Protein AF-X1HI40-F1 (afdb_monomer_lite)

Secondary structure (DSSP, 8-state):
-HHHHHHHHHHHHHHHHTSS---PPPHHHHEE-S------HHHHHHHHHHHHHTPPP-S-HHHHHHHHHHHHHHHHHHHS---HHHHHHHHHHHHHHHHHHHHHHHHHHHHHHHHH-TTTHHHHHHHHHHHHHHHHHHHHHHHHHTGGG-HHHHHHHHHHHHHH-TTSHHHHHHHHHHHH--SPPHHHHHHHHHHHHHHHS-EE-THHHHHHHHHHHHHHHHHHHHHHHHHHHHHHHHTT-

Radius of gyration: 24.76 Å; chains: 1; bounding box: 59×63×63 Å

Foldseek 3Di:
DVVVVVVVVVLVVVLVVLQQDLDQDDPCQFFPADAQDDQDPVLVVVQVVCVVVVHDRPDDPSNVVVVVVVVVVVSNVVNQPQDPVNVVVVVVVVVLLLLLLVLLLVLLVVLVCCVVPVPCCVVCVVVNVVSVVVNLVSVVVVLVVCCVPDPVSVVVSVVVCVCCVCPDPNNVVVVVVVSPDNDDDPVSVQSNQCVCCVPVVGGGDCVSVVSSVSSVVSSVVVVVVVVVVVVVVVVVVVVVD

pLDDT: mean 78.16, std 9.51, range [57.59, 96.62]

Organism: NCBI:txid412755

Sequence (241 aa):
MGYVADQVLENLMEGQAYGDSINIPGFNDIIHLRPKAKITEEEMTEHRARRKRREPSNLSERQLEEIDRRRDRYKRMKQSHTPDLVRSISVVMTALDDVEDGLITVAVLGRLMVKLLPRLMGRFVPVLGWALLAADIINLFQILSWLPCSPTSAKRTKEDLTSRNPFGRVAKLKRLKKIKRVVPTFGESLEVAQTTDQLFGVGVCLGSIVGMFVDAAAGAVHGIGTFLTSTQRDLASDEML

Structure (mmCIF, N/CA/C/O backbone):
data_AF-X1HI40-F1
#
_entry.id   AF-X1HI40-F1
#
loop_
_atom_site.group_PDB
_atom_site.id
_atom_site.type_symbol
_atom_site.label_atom_id
_atom_site.label_alt_id
_atom_site.label_comp_id
_atom_site.label_asym_id
_atom_site.label_entity_id
_atom_site.label_seq_id
_atom_site.pdbx_PDB_ins_code
_atom_site.Cartn_x
_atom_site.Cartn_y
_atom_site.Cartn_z
_atom_site.occupancy
_atom_site.B_iso_or_equiv
_atom_site.auth_seq_id
_atom_site.auth_comp_id
_atom_site.auth_asym_id
_atom_site.auth_atom_id
_atom_site.pdbx_PDB_model_num
ATOM 1 N N . MET A 1 1 ? 27.038 -31.216 7.373 1.00 58.28 1 MET A N 1
ATOM 2 C CA . MET A 1 1 ? 27.316 -30.382 6.183 1.00 58.28 1 MET A CA 1
ATOM 3 C C . MET A 1 1 ? 26.396 -30.673 4.993 1.00 58.28 1 MET A C 1
ATOM 5 O O . MET A 1 1 ? 26.138 -29.728 4.269 1.00 58.28 1 MET A O 1
ATOM 9 N N . GLY A 1 2 ? 25.835 -31.883 4.817 1.00 73.12 2 GLY A N 1
ATOM 10 C CA . GLY A 1 2 ? 24.933 -32.186 3.682 1.00 73.12 2 GLY A CA 1
ATOM 11 C C . GLY A 1 2 ? 23.677 -31.302 3.572 1.00 73.12 2 GLY A C 1
ATOM 12 O O . GLY A 1 2 ? 23.396 -30.781 2.506 1.00 73.12 2 GLY A O 1
ATOM 13 N N . TYR A 1 3 ? 23.005 -30.998 4.690 1.00 74.00 3 TYR A N 1
ATOM 14 C CA . TYR A 1 3 ? 21.739 -30.241 4.678 1.00 74.00 3 TYR A CA 1
ATOM 15 C C . TYR A 1 3 ? 21.835 -28.823 4.086 1.00 74.00 3 TYR A C 1
ATOM 17 O O . TYR A 1 3 ? 20.891 -28.345 3.471 1.00 74.00 3 TYR A O 1
ATOM 25 N N . VAL A 1 4 ? 22.966 -28.132 4.269 1.00 75.75 4 VAL A N 1
ATOM 26 C CA . VAL A 1 4 ? 23.138 -26.778 3.714 1.00 75.75 4 VAL A CA 1
ATOM 27 C C . VAL A 1 4 ? 23.320 -26.848 2.201 1.00 75.75 4 VAL A C 1
ATOM 29 O O . VAL A 1 4 ? 22.778 -26.008 1.495 1.00 75.75 4 VAL A O 1
ATOM 32 N N . ALA A 1 5 ? 24.035 -27.861 1.704 1.00 77.81 5 ALA A N 1
ATOM 33 C CA . ALA A 1 5 ? 24.212 -28.069 0.273 1.00 77.81 5 ALA A CA 1
ATOM 34 C C . ALA A 1 5 ? 22.885 -28.444 -0.400 1.00 77.81 5 ALA A C 1
ATOM 36 O O . ALA A 1 5 ? 22.537 -27.823 -1.398 1.00 77.81 5 ALA A O 1
ATOM 37 N N . ASP A 1 6 ? 22.109 -29.355 0.197 1.00 79.69 6 ASP A N 1
ATOM 38 C CA . ASP A 1 6 ? 20.795 -29.756 -0.326 1.00 79.69 6 ASP A CA 1
ATOM 39 C C . ASP A 1 6 ? 19.818 -28.575 -0.348 1.00 79.69 6 ASP A C 1
ATOM 41 O O . ASP A 1 6 ? 19.163 -28.327 -1.354 1.00 79.69 6 ASP A O 1
ATOM 45 N N . GLN A 1 7 ? 19.785 -27.774 0.721 1.00 74.88 7 GLN A N 1
ATOM 46 C CA . GLN A 1 7 ? 18.913 -26.604 0.798 1.00 74.88 7 GLN A CA 1
ATOM 47 C C . GLN A 1 7 ? 19.344 -25.491 -0.171 1.00 74.88 7 GLN A C 1
ATOM 49 O O . GLN A 1 7 ? 18.506 -24.763 -0.697 1.00 74.88 7 GLN A O 1
ATOM 54 N N . VAL A 1 8 ? 20.645 -25.329 -0.425 1.00 76.06 8 VAL A N 1
ATOM 55 C CA . VAL A 1 8 ? 21.149 -24.391 -1.441 1.00 76.06 8 VAL A CA 1
ATOM 56 C C . VAL A 1 8 ? 20.804 -24.884 -2.843 1.00 76.06 8 VAL A C 1
ATOM 58 O O . VAL A 1 8 ? 20.361 -24.077 -3.655 1.00 76.06 8 VAL A O 1
ATOM 61 N N . LEU A 1 9 ? 20.944 -26.183 -3.118 1.00 77.12 9 LEU A N 1
ATOM 62 C CA . LEU A 1 9 ? 20.591 -26.768 -4.410 1.00 77.12 9 LEU A CA 1
ATOM 63 C C . LEU A 1 9 ? 19.085 -26.650 -4.680 1.00 77.12 9 LEU A C 1
ATOM 65 O O . LEU A 1 9 ? 18.693 -26.227 -5.762 1.00 77.12 9 LEU A O 1
ATOM 69 N N . GLU A 1 10 ? 18.250 -26.933 -3.679 1.00 79.25 10 GLU A N 1
ATOM 70 C CA . GLU A 1 10 ? 16.795 -26.769 -3.746 1.00 79.25 10 GLU A CA 1
ATOM 71 C C . GLU A 1 10 ? 16.416 -25.302 -3.997 1.00 79.25 10 GLU A C 1
ATOM 73 O O . GLU A 1 10 ? 15.647 -25.018 -4.909 1.00 79.25 10 GLU A O 1
ATOM 78 N N . ASN A 1 11 ? 17.034 -24.348 -3.289 1.00 74.94 11 ASN A N 1
ATOM 79 C CA . ASN A 1 11 ? 16.814 -22.918 -3.533 1.00 74.94 11 ASN A CA 1
ATOM 80 C C . ASN A 1 11 ? 17.287 -22.468 -4.931 1.00 74.94 11 ASN A C 1
ATOM 82 O O . ASN A 1 11 ? 16.672 -21.581 -5.524 1.00 74.94 11 ASN A O 1
ATOM 86 N N . LEU A 1 12 ? 18.375 -23.044 -5.457 1.00 72.69 12 LEU A N 1
ATOM 87 C CA . LEU A 1 12 ? 18.894 -22.735 -6.795 1.00 72.69 12 LEU A CA 1
ATOM 88 C C . LEU A 1 12 ? 17.984 -23.291 -7.896 1.00 72.69 12 LEU A C 1
ATOM 90 O O . LEU A 1 12 ? 17.690 -22.578 -8.854 1.00 72.69 12 LEU A O 1
ATOM 94 N N . MET A 1 13 ? 17.503 -24.528 -7.745 1.00 74.06 13 MET A N 1
ATOM 95 C CA . MET A 1 13 ? 16.570 -25.141 -8.694 1.00 74.06 13 MET A CA 1
ATOM 96 C C . MET A 1 13 ? 15.182 -24.491 -8.630 1.00 74.06 13 MET A C 1
ATOM 98 O O . MET A 1 13 ? 14.592 -24.221 -9.674 1.00 74.06 13 MET A O 1
ATOM 102 N N . GLU A 1 14 ? 14.687 -24.149 -7.434 1.00 68.81 14 GLU A N 1
ATOM 103 C CA . GLU A 1 14 ? 13.466 -23.347 -7.281 1.00 68.81 14 GLU A CA 1
ATOM 104 C C . GLU A 1 14 ? 13.625 -21.961 -7.921 1.00 68.81 14 GLU A C 1
ATOM 106 O O . GLU A 1 14 ? 12.682 -21.457 -8.518 1.00 68.81 14 GLU A O 1
ATOM 111 N N . GLY A 1 15 ? 14.808 -21.343 -7.842 1.00 61.56 15 GLY A N 1
ATOM 112 C CA . GLY A 1 15 ? 15.076 -20.021 -8.414 1.00 61.56 15 GLY A CA 1
ATOM 113 C C . GLY A 1 15 ? 14.829 -19.926 -9.923 1.00 61.56 15 GLY A C 1
ATOM 114 O O . GLY A 1 15 ? 14.329 -18.904 -10.387 1.00 61.56 15 GLY A O 1
ATOM 115 N N . GLN A 1 16 ? 15.116 -20.991 -10.679 1.00 63.41 16 GLN A N 1
ATOM 116 C CA . GLN A 1 16 ? 14.929 -21.006 -12.134 1.00 63.41 16 GLN A CA 1
ATOM 117 C C . GLN A 1 16 ? 13.469 -21.190 -12.568 1.00 63.41 16 GLN A C 1
ATOM 119 O O . GLN A 1 16 ? 13.089 -20.701 -13.628 1.00 63.41 16 GLN A O 1
ATOM 124 N N . ALA A 1 17 ? 12.628 -21.838 -11.756 1.00 61.94 17 ALA A N 1
ATOM 125 C CA . ALA A 1 17 ? 11.227 -22.092 -12.110 1.00 61.94 17 ALA A CA 1
ATOM 126 C C . ALA A 1 17 ? 10.359 -20.817 -12.157 1.00 61.94 17 ALA A C 1
ATOM 128 O O . ALA A 1 17 ? 9.300 -20.816 -12.778 1.00 61.94 17 ALA A O 1
ATOM 129 N N . TYR A 1 18 ? 10.807 -19.734 -11.518 1.00 63.12 18 TYR A N 1
ATOM 130 C CA . TYR A 1 18 ? 10.053 -18.482 -11.387 1.00 63.12 18 TYR A CA 1
ATOM 131 C C . TYR A 1 18 ? 10.645 -17.316 -12.199 1.00 63.12 18 TYR A C 1
ATOM 133 O O . TYR A 1 18 ? 10.177 -16.189 -12.061 1.00 63.12 18 TYR A O 1
ATOM 141 N N . GLY A 1 19 ? 11.669 -17.573 -13.024 1.00 59.09 19 GLY A N 1
ATOM 142 C CA . GLY A 1 19 ? 12.555 -16.545 -13.583 1.00 59.09 19 GLY A CA 1
ATOM 143 C C . GLY A 1 19 ? 11.914 -15.490 -14.491 1.00 59.09 19 GLY A C 1
ATOM 144 O O . GLY A 1 19 ? 12.398 -14.372 -14.499 1.00 59.09 19 GLY A O 1
ATOM 145 N N . ASP A 1 20 ? 10.816 -15.775 -15.196 1.00 67.56 20 ASP A N 1
ATOM 146 C CA . ASP A 1 20 ? 10.261 -14.831 -16.193 1.00 67.56 20 ASP A CA 1
ATOM 147 C C . ASP A 1 20 ? 8.731 -14.710 -16.182 1.00 67.56 20 ASP A C 1
ATOM 149 O O . ASP A 1 20 ? 8.131 -14.019 -17.009 1.00 67.56 20 ASP A O 1
ATOM 153 N N . SER A 1 21 ? 8.050 -15.386 -15.257 1.00 73.19 21 SER A N 1
ATOM 154 C CA . SER A 1 21 ? 6.589 -15.354 -15.233 1.00 73.19 21 SER A CA 1
ATOM 155 C C . SER A 1 21 ? 6.083 -14.064 -14.587 1.00 73.19 21 SER A C 1
ATOM 157 O O . SER A 1 21 ? 6.341 -13.816 -13.408 1.00 73.19 21 SER A O 1
ATOM 159 N N . ILE A 1 22 ? 5.293 -13.281 -15.327 1.00 75.75 22 ILE A N 1
ATOM 160 C CA . ILE A 1 22 ? 4.519 -12.170 -14.759 1.00 75.75 22 ILE A CA 1
ATOM 161 C C . ILE A 1 22 ? 3.534 -12.754 -13.740 1.00 75.75 22 ILE A C 1
ATOM 163 O O . ILE A 1 22 ? 2.693 -13.590 -14.078 1.00 75.75 22 ILE A O 1
ATOM 167 N N . ASN A 1 23 ? 3.634 -12.320 -12.485 1.00 79.25 23 ASN A N 1
ATOM 168 C CA . ASN A 1 23 ? 2.761 -12.803 -11.425 1.00 79.25 23 ASN A CA 1
ATOM 169 C C . ASN A 1 23 ? 1.377 -12.150 -11.542 1.00 79.25 23 ASN A C 1
ATOM 171 O O . ASN A 1 23 ? 1.184 -10.996 -11.161 1.00 79.25 23 ASN A O 1
ATOM 175 N N . ILE A 1 24 ? 0.404 -12.902 -12.054 1.00 81.81 24 ILE A N 1
ATOM 176 C CA . ILE A 1 24 ? -0.992 -12.464 -12.105 1.00 81.81 24 ILE A CA 1
ATOM 177 C C . ILE A 1 24 ? -1.651 -12.824 -10.765 1.00 81.81 24 ILE A C 1
ATOM 179 O O . ILE A 1 24 ? -1.723 -14.009 -10.424 1.00 81.81 24 ILE A O 1
ATOM 183 N N . PRO A 1 25 ? -2.124 -11.843 -9.978 1.00 82.00 25 PRO A N 1
ATOM 184 C CA . PRO A 1 25 ? -2.787 -12.123 -8.713 1.00 82.00 25 PRO A CA 1
ATOM 185 C C . PRO A 1 25 ? -4.102 -12.872 -8.944 1.00 82.00 25 PRO A C 1
ATOM 187 O O . PRO A 1 25 ? -4.864 -12.559 -9.860 1.00 82.00 25 PRO A O 1
ATOM 190 N N . GLY A 1 26 ? -4.395 -13.849 -8.086 1.00 85.06 26 GLY A N 1
ATOM 191 C CA . GLY A 1 26 ? -5.678 -14.540 -8.125 1.00 85.06 26 GLY A CA 1
ATOM 192 C C . GLY A 1 26 ? -6.810 -13.649 -7.611 1.00 85.06 26 GLY A C 1
ATOM 193 O O . GLY A 1 26 ? -6.590 -12.704 -6.856 1.00 85.06 26 GLY A O 1
ATOM 194 N N . PHE A 1 27 ? -8.060 -13.991 -7.932 1.00 83.69 27 PHE A N 1
ATOM 195 C CA . PHE A 1 27 ? -9.234 -13.265 -7.422 1.00 83.69 27 PHE A CA 1
ATOM 196 C C . PHE A 1 27 ? -9.234 -13.152 -5.886 1.00 83.69 27 PHE A C 1
ATOM 198 O O . PHE A 1 27 ? -9.514 -12.092 -5.333 1.00 83.69 27 PHE A O 1
ATOM 205 N N . ASN A 1 28 ? -8.817 -14.219 -5.198 1.00 83.50 28 ASN A N 1
ATOM 206 C CA . ASN A 1 28 ? -8.710 -14.262 -3.736 1.00 83.50 28 ASN A CA 1
ATOM 207 C C . ASN A 1 28 ? -7.558 -13.410 -3.167 1.00 83.50 28 ASN A C 1
ATOM 209 O O . ASN A 1 28 ? -7.484 -13.239 -1.949 1.00 83.50 28 ASN A O 1
ATOM 213 N N . ASP A 1 29 ? -6.616 -12.947 -3.998 1.00 78.25 29 ASP A N 1
ATOM 214 C CA . ASP A 1 29 ? -5.576 -11.972 -3.626 1.00 78.25 29 ASP A CA 1
ATOM 215 C C . ASP A 1 29 ? -6.065 -10.524 -3.753 1.00 78.25 29 ASP A C 1
ATOM 217 O O . ASP A 1 29 ? -5.452 -9.628 -3.175 1.00 78.25 29 ASP A O 1
ATOM 221 N N . ILE A 1 30 ? -7.138 -10.300 -4.519 1.00 78.38 30 ILE A N 1
ATOM 222 C CA . ILE A 1 30 ? -7.732 -8.982 -4.756 1.00 78.38 30 ILE A CA 1
ATOM 223 C C . ILE A 1 30 ? -8.919 -8.767 -3.822 1.00 78.38 30 ILE A C 1
ATOM 225 O O . ILE A 1 30 ? -9.041 -7.696 -3.243 1.00 78.38 30 ILE A O 1
ATOM 229 N N . ILE A 1 31 ? -9.790 -9.765 -3.659 1.00 78.25 31 ILE A N 1
ATOM 230 C CA . ILE A 1 31 ? -11.011 -9.665 -2.857 1.00 78.25 31 ILE A CA 1
ATOM 231 C C . ILE A 1 31 ? -10.947 -10.683 -1.720 1.00 78.25 31 ILE A C 1
ATOM 233 O O . ILE A 1 31 ? -10.985 -11.896 -1.934 1.00 78.25 31 ILE A O 1
ATOM 237 N N . HIS A 1 32 ? -10.895 -10.185 -0.488 1.00 82.19 32 HIS A N 1
ATOM 238 C CA . HIS A 1 32 ? -10.964 -10.997 0.717 1.00 82.19 32 HIS A CA 1
ATOM 239 C C . HIS A 1 32 ? -12.411 -11.065 1.199 1.00 82.19 32 HIS A C 1
ATOM 241 O O . HIS A 1 32 ? -12.937 -10.127 1.789 1.00 82.19 32 HIS A O 1
ATOM 247 N N . LEU A 1 33 ? -13.068 -12.198 0.949 1.00 85.50 33 LEU A N 1
ATOM 248 C CA . LEU A 1 33 ? -14.439 -12.450 1.414 1.00 85.50 33 LEU A CA 1
ATOM 249 C C . LEU A 1 33 ? -14.498 -12.973 2.855 1.00 85.50 33 LEU A C 1
ATOM 251 O O . LEU A 1 33 ? -15.570 -13.025 3.454 1.00 85.50 33 LEU A O 1
ATOM 255 N N . ARG A 1 34 ? -13.363 -13.426 3.397 1.00 86.56 34 ARG A N 1
ATOM 256 C CA . ARG A 1 34 ? -13.263 -14.019 4.732 1.00 86.56 34 ARG A CA 1
ATOM 257 C C . ARG A 1 34 ? -12.128 -13.360 5.510 1.00 86.56 34 ARG A C 1
ATOM 259 O O . ARG A 1 34 ? -11.063 -13.169 4.922 1.00 86.56 34 ARG A O 1
ATOM 266 N N . PRO A 1 35 ? -12.319 -13.103 6.817 1.00 85.38 35 PRO A N 1
ATOM 267 C CA . PRO A 1 35 ? -11.262 -12.588 7.670 1.00 85.38 35 PRO A CA 1
ATOM 268 C C . PRO A 1 35 ? -10.058 -13.530 7.644 1.00 85.38 35 PRO A C 1
ATOM 270 O O . PRO A 1 35 ? -10.193 -14.743 7.834 1.00 85.38 35 PRO A O 1
ATOM 273 N N . LYS A 1 36 ? -8.874 -12.963 7.404 1.00 86.19 36 LYS A N 1
ATOM 274 C CA . LYS A 1 36 ? -7.607 -13.700 7.456 1.00 86.19 36 LYS A CA 1
ATOM 275 C C . LYS A 1 36 ? -7.386 -14.244 8.864 1.00 86.19 36 LYS A C 1
ATOM 277 O O . LYS A 1 36 ? -7.660 -13.558 9.852 1.00 86.19 36 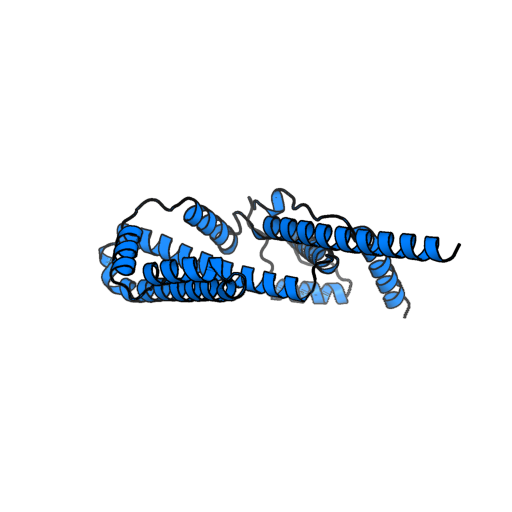LYS A O 1
ATOM 282 N N . ALA A 1 37 ? -6.855 -15.460 8.957 1.00 90.94 37 ALA A N 1
ATOM 283 C CA . ALA A 1 37 ? -6.460 -16.023 10.239 1.00 90.94 37 ALA A CA 1
ATOM 284 C C . ALA A 1 37 ? -5.371 -15.131 10.855 1.00 90.94 37 ALA A C 1
ATOM 286 O O . ALA A 1 37 ? -4.288 -14.970 10.287 1.00 90.94 37 ALA A O 1
ATOM 287 N N . LYS A 1 38 ? -5.676 -14.503 11.994 1.00 90.81 38 LYS A N 1
ATOM 288 C CA . LYS A 1 38 ? -4.677 -13.759 12.760 1.00 90.81 38 LYS A CA 1
ATOM 289 C C . LYS A 1 38 ? -3.764 -14.782 13.428 1.00 90.81 38 LYS A C 1
ATOM 291 O O . LYS A 1 38 ? -4.242 -15.763 13.991 1.00 90.81 38 LYS A O 1
ATOM 296 N N . ILE A 1 39 ? -2.463 -14.569 13.300 1.00 93.56 39 ILE A N 1
ATOM 297 C CA . ILE A 1 39 ? -1.450 -15.381 13.967 1.00 93.56 39 ILE A CA 1
ATOM 298 C C . ILE A 1 39 ? -0.759 -14.449 14.941 1.00 93.56 39 ILE A C 1
ATOM 300 O O . ILE A 1 39 ? -0.263 -13.397 14.525 1.00 93.56 39 ILE A O 1
ATOM 304 N N . THR A 1 40 ? -0.794 -14.785 16.222 1.00 95.19 40 THR A N 1
ATOM 305 C CA . THR A 1 40 ? -0.156 -13.954 17.243 1.00 95.19 40 THR A CA 1
ATOM 306 C C . THR A 1 40 ? 1.366 -14.064 17.139 1.00 95.19 40 THR A C 1
ATOM 308 O O . THR A 1 40 ? 1.911 -15.003 16.551 1.00 95.19 40 THR A O 1
ATOM 311 N N . GLU A 1 41 ? 2.092 -13.093 17.695 1.00 94.50 41 GLU A N 1
ATOM 312 C CA . GLU A 1 41 ? 3.558 -13.164 17.730 1.00 94.50 41 GLU A CA 1
ATOM 313 C C . GLU A 1 41 ? 4.049 -14.360 18.561 1.00 94.50 41 GLU A C 1
ATOM 315 O O . GLU A 1 41 ? 5.031 -15.007 18.196 1.00 94.50 41 GLU A O 1
ATOM 320 N N . GLU A 1 42 ? 3.328 -14.709 19.627 1.00 96.19 42 GLU A N 1
ATOM 321 C CA . GLU A 1 42 ? 3.594 -15.887 20.460 1.00 96.19 42 GLU A CA 1
ATOM 322 C C . GLU A 1 42 ? 3.433 -17.185 19.657 1.00 96.19 42 GLU A C 1
ATOM 324 O O . GLU A 1 42 ? 4.358 -17.991 19.582 1.00 96.19 42 GLU A O 1
ATOM 329 N N . GLU A 1 43 ? 2.318 -17.346 18.942 1.00 96.19 43 GLU A N 1
ATOM 330 C CA . GLU A 1 43 ? 2.091 -18.494 18.057 1.00 96.19 43 GLU A CA 1
ATOM 331 C C . GLU A 1 43 ? 3.157 -18.580 16.951 1.00 96.19 43 GLU A C 1
ATOM 333 O O . GLU A 1 43 ? 3.631 -19.660 16.591 1.00 96.19 43 GLU A O 1
ATOM 338 N N . MET A 1 44 ? 3.581 -17.432 16.415 1.00 95.75 44 MET A N 1
ATOM 339 C CA . MET A 1 44 ? 4.598 -17.362 15.368 1.00 95.75 44 MET A CA 1
ATOM 340 C C . MET A 1 44 ? 6.000 -17.699 15.871 1.00 95.75 44 MET A C 1
ATOM 342 O O . MET A 1 44 ? 6.776 -18.360 15.173 1.00 95.75 44 MET A O 1
ATOM 346 N N . THR A 1 45 ? 6.345 -17.257 17.077 1.00 95.69 45 THR A N 1
ATOM 347 C CA . THR A 1 45 ? 7.617 -17.599 17.721 1.00 95.69 45 THR A CA 1
ATOM 348 C C . THR A 1 45 ? 7.656 -19.076 18.102 1.00 95.69 45 THR A C 1
ATOM 350 O O . THR A 1 45 ? 8.660 -19.735 17.814 1.00 95.69 45 THR A O 1
ATOM 353 N N . GLU A 1 46 ? 6.556 -19.632 18.619 1.00 96.56 46 GLU A N 1
ATOM 354 C CA . GLU A 1 46 ? 6.433 -21.064 18.897 1.00 96.56 46 GLU A CA 1
ATOM 355 C C . GLU A 1 46 ? 6.541 -21.893 17.609 1.00 96.56 46 GLU A C 1
ATOM 357 O O . GLU A 1 46 ? 7.338 -22.832 17.543 1.00 96.56 46 GLU A O 1
ATOM 362 N N . HIS A 1 47 ? 5.827 -21.510 16.545 1.00 96.00 47 HIS A N 1
ATOM 363 C CA . HIS A 1 47 ? 5.911 -22.171 15.241 1.00 96.00 47 HIS A CA 1
ATOM 364 C C . HIS A 1 47 ? 7.352 -22.194 14.703 1.00 96.00 47 HIS A C 1
ATOM 366 O O . HIS A 1 47 ? 7.847 -23.231 14.252 1.00 96.00 47 HIS A O 1
ATOM 372 N N . ARG A 1 48 ? 8.077 -21.071 14.803 1.00 95.19 48 ARG A N 1
ATOM 373 C CA . ARG A 1 48 ? 9.496 -20.992 14.411 1.00 95.19 48 ARG A CA 1
ATOM 374 C C . ARG A 1 48 ? 10.386 -21.882 15.281 1.00 95.19 48 ARG A C 1
ATOM 376 O O . ARG A 1 48 ? 11.312 -22.497 14.750 1.00 95.19 48 ARG A O 1
ATOM 383 N N . ALA A 1 49 ? 10.132 -21.957 16.587 1.00 96.56 49 ALA A N 1
ATOM 384 C CA . ALA A 1 49 ? 10.883 -22.812 17.504 1.00 96.56 49 ALA A CA 1
ATOM 385 C C . ALA A 1 49 ? 10.655 -24.305 17.208 1.00 96.56 49 ALA A C 1
ATOM 387 O O . ALA A 1 49 ? 11.624 -25.054 17.080 1.00 96.56 49 ALA A O 1
ATOM 388 N N . ARG A 1 50 ? 9.401 -24.721 17.002 1.00 96.31 50 ARG A N 1
ATOM 389 C CA . ARG A 1 50 ? 9.026 -26.097 16.632 1.00 96.31 50 ARG A CA 1
ATOM 390 C C . ARG A 1 50 ? 9.604 -26.515 15.289 1.00 96.31 50 ARG A C 1
ATOM 392 O O . ARG A 1 50 ? 10.183 -27.592 15.182 1.00 96.31 50 ARG A O 1
ATOM 399 N N . ARG A 1 51 ? 9.575 -25.624 14.290 1.00 94.31 51 ARG A N 1
ATOM 400 C CA . ARG A 1 51 ? 10.198 -25.876 12.981 1.00 94.31 51 ARG A CA 1
ATOM 401 C C . ARG A 1 51 ? 11.702 -26.145 13.100 1.00 94.31 51 ARG A C 1
ATOM 403 O O . ARG A 1 51 ? 12.213 -27.014 12.401 1.00 94.31 51 ARG A O 1
ATOM 410 N N . LYS A 1 52 ? 12.410 -25.458 14.009 1.00 94.38 52 LYS A N 1
ATOM 411 C CA . LYS A 1 52 ? 13.829 -25.749 14.303 1.00 94.38 52 LYS A CA 1
ATOM 412 C C . LYS A 1 52 ? 14.021 -27.121 14.958 1.00 94.38 52 LYS A C 1
ATOM 414 O O . LYS A 1 52 ? 15.015 -27.781 14.676 1.00 94.38 52 LYS A O 1
ATOM 419 N N . ARG A 1 53 ? 13.077 -27.548 15.803 1.00 95.94 53 ARG A N 1
ATOM 420 C CA . ARG A 1 53 ? 13.074 -28.861 16.478 1.00 95.94 53 ARG A CA 1
ATOM 421 C C . ARG A 1 53 ? 12.534 -30.007 15.616 1.00 95.94 53 ARG A C 1
ATOM 423 O O . ARG A 1 53 ? 12.656 -31.154 16.022 1.00 95.94 53 ARG A O 1
ATOM 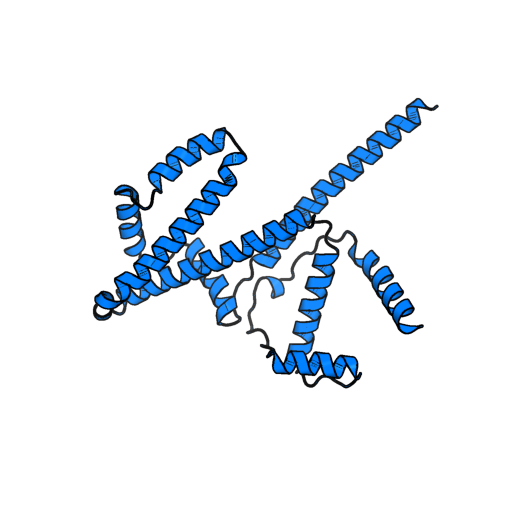430 N N . ARG A 1 54 ? 11.992 -29.711 14.427 1.00 93.31 54 ARG A N 1
ATOM 431 C CA . ARG A 1 54 ? 11.292 -30.664 13.539 1.00 93.31 54 ARG A CA 1
ATOM 432 C C . ARG A 1 54 ? 10.029 -31.266 14.166 1.00 93.31 54 ARG A C 1
ATOM 434 O O . ARG A 1 54 ? 9.647 -32.386 13.851 1.00 93.31 54 ARG A O 1
ATOM 441 N N . GLU A 1 55 ? 9.379 -30.510 15.041 1.00 96.62 55 GLU A N 1
ATOM 442 C CA . GLU A 1 55 ? 8.103 -30.884 15.651 1.00 96.62 55 GLU A CA 1
ATOM 443 C C . GLU A 1 55 ? 6.925 -30.368 14.806 1.00 96.62 55 GLU A C 1
ATOM 445 O O . GLU A 1 55 ? 7.060 -29.330 14.142 1.00 96.62 55 GLU A O 1
ATOM 450 N N . PRO A 1 56 ? 5.760 -31.045 14.833 1.00 95.50 56 PRO A N 1
ATOM 451 C CA . PRO A 1 56 ? 4.562 -30.555 14.164 1.00 95.50 56 PRO A CA 1
ATOM 452 C C . PRO A 1 56 ? 4.119 -29.207 14.747 1.00 95.50 56 PRO A C 1
ATOM 454 O O . PRO A 1 56 ? 4.224 -28.943 15.951 1.00 95.50 56 PRO A O 1
ATOM 457 N N . SER A 1 57 ? 3.635 -28.338 13.860 1.00 95.31 57 SER A N 1
ATOM 458 C CA . SER A 1 57 ? 3.130 -27.013 14.212 1.00 95.31 57 SER A CA 1
ATOM 459 C C . SER A 1 57 ? 1.798 -27.114 14.955 1.00 95.31 57 SER A C 1
ATOM 461 O O . SER A 1 57 ? 0.916 -27.844 14.520 1.00 95.31 57 SER A O 1
ATOM 463 N N . ASN A 1 58 ? 1.631 -26.323 16.017 1.00 95.31 58 ASN A N 1
ATOM 464 C CA . ASN A 1 58 ? 0.355 -26.181 16.734 1.00 95.31 58 ASN A CA 1
ATOM 465 C C . ASN A 1 58 ? -0.646 -25.250 16.034 1.00 95.31 58 ASN A C 1
ATOM 467 O O . ASN A 1 58 ? -1.785 -25.123 16.473 1.00 95.31 58 ASN A O 1
ATOM 471 N N . LEU A 1 59 ? -0.212 -24.559 14.980 1.00 96.12 59 LEU A N 1
ATOM 472 C CA . LEU A 1 59 ? -1.078 -23.681 14.204 1.00 96.12 59 LEU A CA 1
ATOM 473 C C . LEU A 1 59 ? -2.183 -24.476 13.511 1.00 96.12 59 LEU A C 1
ATOM 475 O O . LEU A 1 59 ? -1.943 -25.568 12.997 1.00 96.12 59 LEU A O 1
ATOM 479 N N . SER A 1 60 ? -3.367 -23.878 13.430 1.00 96.44 60 SER A N 1
ATOM 480 C CA . SER A 1 60 ? -4.453 -24.421 12.614 1.00 96.44 60 SER A CA 1
ATOM 481 C C . SER A 1 60 ? -4.046 -24.520 11.139 1.00 96.44 60 SER A C 1
ATOM 483 O O . SER A 1 60 ? -3.228 -23.734 10.654 1.00 96.44 60 SER A O 1
ATOM 485 N N . GLU A 1 61 ? -4.668 -25.437 10.396 1.00 95.25 61 GLU A N 1
ATOM 486 C CA . GLU A 1 61 ? -4.416 -25.612 8.956 1.00 95.25 61 GLU A CA 1
ATOM 487 C C . GLU A 1 61 ? -4.552 -24.292 8.183 1.00 95.25 61 GLU A C 1
ATOM 489 O O . GLU A 1 61 ? -3.685 -23.944 7.391 1.00 95.25 61 GLU A O 1
ATOM 494 N N . ARG A 1 62 ? -5.559 -23.471 8.506 1.0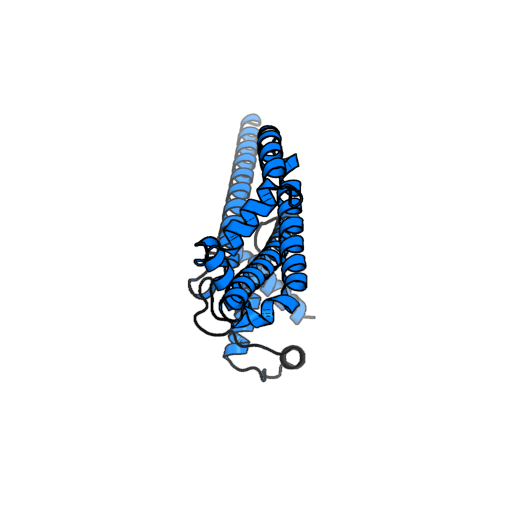0 92.56 62 ARG A N 1
ATOM 495 C CA . ARG A 1 62 ? -5.754 -22.151 7.878 1.00 92.56 62 ARG A CA 1
ATOM 496 C C . ARG A 1 62 ? -4.622 -21.163 8.155 1.00 92.56 62 ARG A C 1
ATOM 498 O O . ARG A 1 62 ? -4.308 -20.330 7.309 1.00 92.56 62 ARG A O 1
ATOM 505 N N . GLN A 1 63 ? -4.039 -21.202 9.353 1.00 94.62 63 GLN A N 1
ATOM 506 C CA . GLN A 1 63 ? -2.888 -20.360 9.683 1.00 94.62 63 GLN A CA 1
ATOM 507 C C . GLN A 1 63 ? -1.642 -20.836 8.930 1.00 94.62 63 GLN A C 1
ATOM 509 O O . GLN A 1 63 ? -0.868 -20.003 8.463 1.00 94.62 63 GLN A O 1
ATOM 514 N N . LEU A 1 64 ? -1.467 -22.153 8.775 1.00 95.12 64 LEU A N 1
ATOM 515 C CA . LEU A 1 64 ? -0.387 -22.734 7.975 1.00 95.12 64 LEU A CA 1
ATOM 516 C C . LEU A 1 64 ? -0.517 -22.359 6.495 1.00 95.12 64 LEU A C 1
ATOM 518 O O . LEU A 1 64 ? 0.439 -21.833 5.930 1.00 95.12 64 LEU A O 1
ATOM 522 N N . GLU A 1 65 ? -1.707 -22.506 5.911 1.00 92.62 65 GLU A N 1
ATOM 523 C CA . GLU A 1 65 ? -1.998 -22.077 4.536 1.00 92.62 65 GLU A CA 1
ATOM 524 C C . GLU A 1 65 ? -1.680 -20.590 4.321 1.00 92.62 65 GLU A C 1
ATOM 526 O O . GLU A 1 65 ? -1.075 -20.214 3.319 1.00 92.62 65 GLU A O 1
ATOM 531 N N . GLU A 1 66 ? -2.039 -19.720 5.271 1.00 90.31 66 GLU A N 1
ATOM 532 C CA . GLU A 1 66 ? -1.742 -18.287 5.174 1.00 90.31 66 GLU A CA 1
ATOM 533 C C . GLU A 1 66 ? -0.234 -17.995 5.300 1.00 90.31 66 GLU A C 1
ATOM 535 O O . GLU A 1 66 ? 0.277 -17.098 4.622 1.00 90.31 66 GLU A O 1
ATOM 540 N N . ILE A 1 67 ? 0.505 -18.749 6.123 1.00 92.81 67 ILE A N 1
ATOM 541 C CA . ILE A 1 67 ? 1.971 -18.644 6.210 1.00 92.81 67 ILE A CA 1
ATOM 542 C C . ILE A 1 67 ? 2.616 -19.054 4.896 1.00 92.81 67 ILE A C 1
ATOM 544 O O . ILE A 1 67 ? 3.495 -18.336 4.412 1.00 92.81 67 ILE A O 1
ATOM 548 N N . ASP A 1 68 ? 2.199 -20.180 4.328 1.00 92.75 68 ASP A N 1
ATOM 549 C CA . ASP A 1 68 ? 2.759 -20.676 3.077 1.00 92.75 68 ASP A CA 1
ATOM 550 C C . ASP A 1 68 ? 2.403 -19.725 1.928 1.00 92.75 68 ASP A C 1
ATOM 552 O O . ASP A 1 68 ? 3.299 -19.266 1.224 1.00 92.75 68 ASP A O 1
ATOM 556 N N . ARG A 1 69 ? 1.167 -19.215 1.868 1.00 88.38 69 ARG A N 1
ATOM 557 C CA . ARG A 1 69 ? 0.772 -18.163 0.916 1.00 88.38 69 ARG A CA 1
ATOM 558 C C . ARG A 1 69 ? 1.618 -16.890 1.045 1.00 88.38 69 ARG A C 1
ATOM 560 O O . ARG A 1 69 ? 1.983 -16.273 0.039 1.00 88.38 69 ARG A O 1
ATOM 567 N N . ARG A 1 70 ? 1.932 -16.445 2.269 1.00 86.88 70 ARG A N 1
ATOM 568 C CA . ARG A 1 70 ? 2.831 -15.295 2.506 1.00 86.88 70 ARG A CA 1
ATOM 569 C C . ARG A 1 70 ? 4.263 -15.602 2.085 1.00 86.88 70 ARG A C 1
ATOM 571 O O . ARG A 1 70 ? 4.908 -14.737 1.496 1.00 86.88 70 ARG A O 1
ATOM 578 N N . ARG A 1 71 ? 4.747 -16.814 2.358 1.00 88.75 71 ARG A N 1
ATOM 579 C CA . ARG A 1 71 ? 6.076 -17.272 1.944 1.00 88.75 71 ARG A CA 1
ATOM 580 C C . ARG A 1 71 ? 6.185 -17.302 0.422 1.00 88.75 71 ARG A C 1
ATOM 582 O O . ARG A 1 71 ? 7.161 -16.774 -0.098 1.00 88.75 71 ARG A O 1
ATOM 589 N N . ASP A 1 72 ? 5.180 -17.811 -0.276 1.00 86.19 72 ASP A N 1
ATOM 590 C CA . ASP A 1 72 ? 5.166 -17.898 -1.738 1.00 86.19 72 ASP A CA 1
ATOM 591 C C . ASP A 1 72 ? 5.081 -16.522 -2.392 1.00 86.19 72 ASP A C 1
ATOM 593 O O . ASP A 1 72 ? 5.750 -16.254 -3.387 1.00 86.19 72 ASP A O 1
ATOM 597 N N . ARG A 1 73 ? 4.298 -15.596 -1.821 1.00 81.88 73 ARG A N 1
ATOM 598 C CA . ARG A 1 73 ? 4.319 -14.189 -2.256 1.00 81.88 73 ARG A CA 1
ATOM 599 C C . ARG A 1 73 ? 5.698 -13.566 -2.066 1.00 81.88 73 ARG A C 1
ATOM 601 O O . ARG A 1 73 ? 6.206 -12.932 -2.981 1.00 81.88 73 ARG A O 1
ATOM 608 N N . TYR A 1 74 ? 6.324 -13.786 -0.915 1.00 83.44 74 TYR A N 1
ATOM 609 C CA . TYR A 1 74 ? 7.655 -13.257 -0.639 1.00 83.44 74 TYR A CA 1
ATOM 610 C C . TYR A 1 74 ? 8.737 -13.850 -1.556 1.00 83.44 74 TYR A C 1
ATOM 612 O O . TYR A 1 74 ? 9.592 -13.110 -2.040 1.00 83.44 74 TYR A O 1
ATOM 620 N N . LYS A 1 75 ? 8.692 -15.162 -1.825 1.00 83.50 75 LYS A N 1
ATOM 621 C CA . LYS A 1 75 ? 9.590 -15.832 -2.778 1.00 83.50 75 LYS A CA 1
ATOM 622 C C . LYS A 1 75 ? 9.449 -15.223 -4.177 1.00 83.50 75 LYS A C 1
ATOM 624 O O . LYS A 1 75 ? 10.448 -14.772 -4.728 1.00 83.50 75 LYS A O 1
ATOM 629 N N . ARG A 1 76 ? 8.213 -15.083 -4.673 1.00 79.88 76 ARG A N 1
ATOM 630 C CA . ARG A 1 76 ? 7.923 -14.436 -5.965 1.00 79.88 76 ARG A CA 1
ATOM 631 C C . ARG A 1 76 ? 8.423 -12.995 -6.020 1.00 79.88 76 ARG A C 1
ATOM 633 O O . ARG A 1 76 ? 9.095 -12.609 -6.967 1.00 79.88 76 ARG A O 1
ATOM 640 N N . MET A 1 77 ? 8.174 -12.210 -4.971 1.00 75.38 77 MET A N 1
ATOM 641 C CA . MET A 1 77 ? 8.670 -10.834 -4.895 1.00 75.38 77 MET A CA 1
ATOM 642 C C . MET A 1 77 ? 10.193 -10.764 -4.950 1.00 75.38 77 MET A C 1
ATOM 644 O O . MET A 1 77 ? 10.715 -9.855 -5.579 1.00 75.38 77 MET A O 1
ATOM 648 N N . LYS A 1 78 ? 10.909 -11.695 -4.306 1.00 80.81 78 LYS A N 1
ATOM 649 C CA . LYS A 1 78 ? 12.377 -11.754 -4.356 1.00 80.81 78 LYS A CA 1
ATOM 650 C C . LYS A 1 78 ? 12.919 -12.088 -5.738 1.00 80.81 78 LYS A C 1
ATOM 652 O O . LYS A 1 78 ? 14.002 -11.624 -6.070 1.00 80.81 78 LYS A O 1
ATOM 657 N N . GLN A 1 79 ? 12.185 -12.896 -6.492 1.00 80.12 79 GLN A N 1
ATOM 658 C CA . GLN A 1 79 ? 12.560 -13.329 -7.835 1.00 80.12 79 GLN A CA 1
ATOM 659 C C . GLN A 1 79 ? 12.211 -12.288 -8.907 1.00 80.12 79 GLN A C 1
ATOM 661 O O . GLN A 1 79 ? 12.790 -12.326 -9.983 1.00 80.12 79 GLN A O 1
ATOM 666 N N . SER A 1 80 ? 11.318 -11.333 -8.615 1.00 75.56 80 SER A N 1
ATOM 667 C CA . SER A 1 80 ? 10.998 -10.232 -9.532 1.00 75.56 80 SER A CA 1
ATOM 668 C C . SER A 1 80 ? 12.251 -9.434 -9.910 1.00 75.56 80 SER A C 1
ATOM 670 O O . SER A 1 80 ? 13.025 -9.011 -9.046 1.00 75.56 80 SER A O 1
ATOM 672 N N . HIS A 1 81 ? 12.397 -9.181 -11.215 1.00 73.69 81 HIS A N 1
ATOM 673 C CA . HIS A 1 81 ? 13.453 -8.367 -11.827 1.00 73.69 81 HIS A CA 1
ATOM 674 C C . HIS A 1 81 ? 13.379 -6.874 -11.476 1.00 73.69 81 HIS A C 1
ATOM 676 O O . HIS A 1 81 ? 14.185 -6.076 -11.958 1.00 73.69 81 HIS A O 1
ATOM 682 N N . THR A 1 82 ? 12.413 -6.470 -10.651 1.00 75.69 82 THR A N 1
ATOM 683 C CA . THR A 1 82 ? 12.281 -5.084 -10.215 1.00 75.69 82 THR A CA 1
ATOM 684 C C . THR A 1 82 ? 13.512 -4.669 -9.396 1.00 75.69 82 THR A C 1
ATOM 686 O O . THR A 1 82 ? 13.793 -5.292 -8.368 1.00 75.69 82 THR A O 1
ATOM 689 N N . PRO A 1 83 ? 14.234 -3.602 -9.791 1.00 77.81 83 PRO A N 1
ATOM 690 C CA . PRO A 1 83 ? 15.396 -3.121 -9.052 1.00 77.81 83 PRO A CA 1
ATOM 691 C C . PRO A 1 83 ? 15.056 -2.803 -7.591 1.00 77.81 83 PRO A C 1
ATOM 693 O O . PRO A 1 83 ? 14.000 -2.230 -7.309 1.00 77.81 83 PRO A O 1
ATOM 696 N N . ASP A 1 84 ? 15.977 -3.082 -6.663 1.00 76.94 84 ASP A N 1
ATOM 697 C CA . ASP A 1 84 ? 15.752 -2.867 -5.223 1.00 76.94 84 ASP A CA 1
ATOM 698 C C . ASP A 1 84 ? 15.392 -1.415 -4.875 1.00 76.94 84 ASP A C 1
ATOM 700 O O . ASP A 1 84 ? 14.620 -1.171 -3.944 1.00 76.94 84 ASP A O 1
ATOM 704 N N . LEU A 1 85 ? 15.884 -0.445 -5.654 1.00 70.94 85 LEU A N 1
ATOM 705 C CA . LEU A 1 85 ? 15.509 0.961 -5.512 1.00 70.94 85 LEU A CA 1
ATOM 706 C C . LEU A 1 85 ? 14.019 1.182 -5.811 1.00 70.94 85 LEU A C 1
ATOM 708 O O . LEU A 1 85 ? 13.321 1.802 -5.013 1.00 70.94 85 LEU A O 1
ATOM 712 N N . VAL A 1 86 ? 13.520 0.645 -6.928 1.00 74.50 86 VAL A N 1
ATOM 713 C CA . VAL A 1 86 ? 12.107 0.769 -7.330 1.00 74.50 86 VAL A CA 1
ATOM 714 C C . VAL A 1 86 ? 11.213 0.039 -6.334 1.00 74.50 86 VAL A C 1
ATOM 716 O O . VAL A 1 86 ? 10.185 0.573 -5.926 1.00 74.50 86 VAL A O 1
ATOM 719 N N . ARG A 1 87 ? 11.643 -1.138 -5.864 1.00 74.75 87 ARG A N 1
ATOM 720 C CA . ARG A 1 87 ? 10.949 -1.892 -4.814 1.00 74.75 87 ARG A CA 1
ATOM 721 C C . ARG A 1 87 ? 10.847 -1.081 -3.521 1.00 74.75 87 ARG A C 1
ATOM 723 O O . ARG A 1 87 ? 9.765 -0.975 -2.952 1.00 74.75 87 ARG A O 1
ATOM 730 N N . SER A 1 88 ? 11.947 -0.474 -3.081 1.00 72.31 88 SER A N 1
ATOM 731 C CA . SER A 1 88 ? 11.979 0.348 -1.865 1.00 72.31 88 SER A CA 1
ATOM 732 C C . SER A 1 88 ? 11.085 1.582 -1.994 1.00 72.31 88 SER A C 1
ATOM 734 O O . SER A 1 88 ? 10.329 1.889 -1.075 1.00 72.31 88 SER A O 1
ATOM 736 N N . ILE A 1 89 ? 11.108 2.248 -3.153 1.00 72.56 89 ILE A N 1
ATOM 737 C CA . ILE A 1 89 ? 10.217 3.378 -3.447 1.00 72.56 89 ILE A CA 1
ATOM 738 C C . ILE A 1 89 ? 8.755 2.926 -3.429 1.00 72.56 89 ILE A C 1
ATOM 740 O O . ILE A 1 89 ? 7.934 3.593 -2.809 1.00 72.56 89 ILE A O 1
ATOM 744 N N . SER A 1 90 ? 8.431 1.782 -4.038 1.00 70.50 90 SER A N 1
ATOM 745 C CA . SER A 1 90 ? 7.070 1.240 -4.039 1.00 70.50 90 SER A CA 1
ATOM 746 C C . SER A 1 90 ? 6.576 0.948 -2.625 1.00 70.50 90 SER A C 1
ATOM 748 O O . SER A 1 90 ? 5.447 1.298 -2.312 1.00 70.50 90 SER A O 1
ATOM 750 N N . VAL A 1 91 ? 7.405 0.358 -1.757 1.00 74.38 91 VAL A N 1
ATOM 751 C CA . VAL A 1 91 ? 7.036 0.093 -0.354 1.00 74.38 91 VAL A CA 1
ATOM 752 C C . VAL A 1 91 ? 6.751 1.395 0.392 1.00 74.38 91 VAL A C 1
ATOM 754 O O . VAL A 1 91 ? 5.767 1.477 1.122 1.00 74.38 91 VAL A O 1
ATOM 757 N N . VAL A 1 92 ? 7.577 2.425 0.190 1.00 68.62 92 VAL A N 1
ATOM 758 C CA . VAL A 1 92 ? 7.354 3.745 0.798 1.00 68.62 92 VAL A CA 1
ATOM 759 C C . VAL A 1 92 ? 6.082 4.392 0.252 1.00 68.62 92 VAL A C 1
ATOM 761 O O . VAL A 1 92 ? 5.309 4.942 1.028 1.00 68.62 92 VAL A O 1
ATOM 764 N N . MET A 1 93 ? 5.833 4.307 -1.057 1.00 70.44 93 MET A N 1
ATOM 765 C CA . MET A 1 93 ? 4.608 4.825 -1.668 1.00 70.44 93 MET A CA 1
ATOM 766 C C . MET A 1 93 ? 3.364 4.127 -1.123 1.00 70.44 93 MET A C 1
ATOM 768 O O . MET A 1 93 ? 2.423 4.814 -0.750 1.00 70.44 93 MET A O 1
ATOM 772 N N . THR A 1 94 ? 3.380 2.799 -0.999 1.00 75.69 94 THR A N 1
ATOM 773 C CA . THR A 1 94 ? 2.273 2.042 -0.399 1.00 75.69 94 THR A CA 1
ATOM 774 C C . THR A 1 94 ? 2.075 2.403 1.071 1.00 75.69 94 THR A C 1
ATOM 776 O O . THR A 1 94 ? 0.949 2.614 1.494 1.00 75.69 94 THR A O 1
ATOM 779 N N . ALA A 1 95 ? 3.150 2.558 1.848 1.00 68.25 95 ALA A N 1
ATOM 780 C CA . ALA A 1 95 ? 3.031 2.975 3.244 1.00 68.25 95 ALA A CA 1
ATOM 781 C C . ALA A 1 95 ? 2.464 4.399 3.389 1.00 68.25 95 ALA A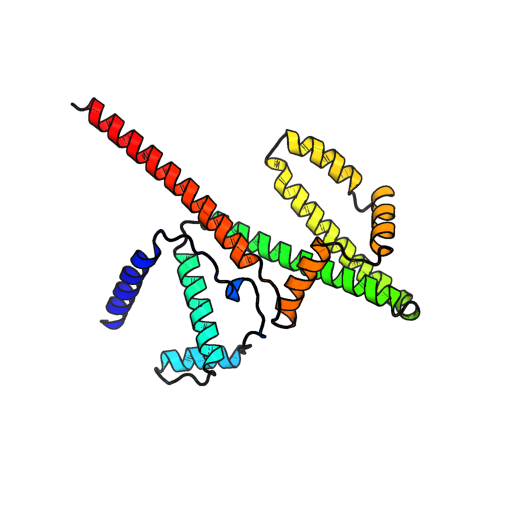 C 1
ATOM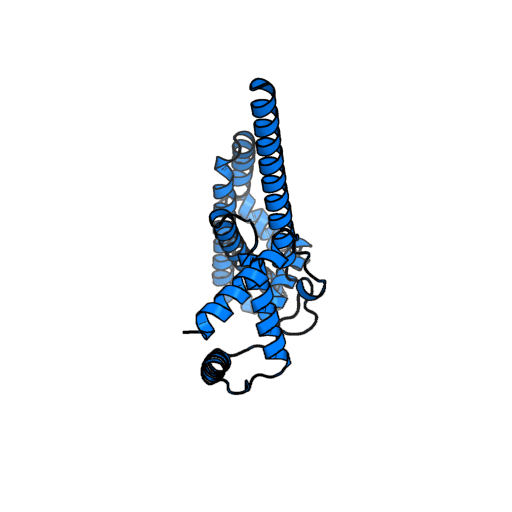 783 O O . ALA A 1 95 ? 1.728 4.678 4.333 1.00 68.25 95 ALA A O 1
ATOM 784 N N . LEU A 1 96 ? 2.804 5.310 2.471 1.00 66.50 96 LEU A N 1
ATOM 785 C CA . LEU A 1 96 ? 2.219 6.651 2.430 1.00 66.50 96 LEU A CA 1
ATOM 786 C C . LEU A 1 96 ? 0.735 6.613 2.034 1.00 66.50 96 LEU A C 1
ATOM 788 O O . LEU A 1 96 ? -0.048 7.357 2.622 1.00 66.50 96 LEU A O 1
ATOM 792 N N . ASP A 1 97 ? 0.363 5.744 1.094 1.00 78.44 97 ASP A N 1
ATOM 793 C CA . ASP A 1 97 ? -1.021 5.502 0.664 1.00 78.44 97 ASP A CA 1
ATOM 794 C C . ASP A 1 97 ? -1.873 4.943 1.814 1.00 78.44 97 ASP A C 1
ATOM 796 O O . ASP A 1 97 ? -2.907 5.511 2.137 1.00 78.44 97 ASP A O 1
ATOM 800 N N . ASP A 1 98 ? -1.377 3.942 2.552 1.00 74.06 98 ASP A N 1
ATOM 801 C CA . ASP A 1 98 ? -2.051 3.388 3.738 1.00 74.06 98 ASP A CA 1
ATOM 802 C C . ASP A 1 98 ? -2.341 4.467 4.807 1.00 74.06 98 ASP A C 1
ATOM 804 O O . ASP A 1 98 ? -3.384 4.456 5.471 1.00 74.06 98 ASP A O 1
ATOM 808 N N . VAL A 1 99 ? -1.422 5.428 4.987 1.00 68.94 99 VAL A N 1
ATOM 809 C CA . VAL A 1 99 ? -1.625 6.569 5.897 1.00 68.94 99 VAL A CA 1
ATOM 810 C C . VAL A 1 99 ? -2.678 7.531 5.345 1.00 68.94 99 VAL A C 1
ATOM 812 O O . VAL A 1 99 ? -3.510 8.021 6.114 1.00 68.94 99 VAL A O 1
ATOM 815 N N . GLU A 1 100 ? -2.662 7.812 4.042 1.00 74.50 100 GLU A N 1
ATOM 816 C CA . GLU A 1 100 ? -3.670 8.647 3.384 1.00 74.50 100 GLU A CA 1
ATOM 817 C C . GLU A 1 100 ? -5.065 8.009 3.479 1.00 74.50 100 GLU A C 1
ATOM 819 O O . GLU A 1 100 ? -5.992 8.657 3.973 1.00 74.50 100 GLU A O 1
ATOM 824 N N . ASP A 1 101 ? -5.191 6.723 3.160 1.00 75.88 101 ASP A N 1
ATOM 825 C CA . ASP A 1 101 ? -6.413 5.925 3.276 1.00 75.88 101 ASP A CA 1
ATOM 826 C C . ASP A 1 101 ? -6.948 5.907 4.713 1.00 75.88 101 ASP A C 1
ATOM 828 O O . ASP A 1 101 ? -8.149 6.098 4.956 1.00 75.88 101 ASP A O 1
ATOM 832 N N . GLY A 1 102 ? -6.059 5.750 5.698 1.00 71.25 102 GLY A N 1
ATOM 833 C CA . GLY A 1 102 ? -6.399 5.840 7.116 1.00 71.25 102 GLY A CA 1
ATOM 834 C C . GLY A 1 102 ? -6.955 7.216 7.494 1.00 71.25 102 GLY A C 1
ATOM 835 O O . GLY A 1 102 ? -8.011 7.317 8.129 1.00 71.25 102 GLY A O 1
ATOM 836 N N . LEU A 1 103 ? -6.292 8.295 7.069 1.00 70.94 103 LEU A N 1
ATOM 837 C CA . LEU A 1 103 ? -6.731 9.666 7.338 1.00 70.94 103 LEU A CA 1
ATOM 838 C C . LEU A 1 103 ? -8.057 9.995 6.645 1.00 70.94 103 LEU A C 1
ATOM 840 O O . LEU A 1 103 ? -8.919 10.639 7.255 1.00 70.94 103 LEU A O 1
ATOM 844 N N . ILE A 1 104 ? -8.263 9.538 5.407 1.00 75.31 104 ILE A N 1
ATOM 845 C CA . ILE A 1 104 ? -9.521 9.751 4.688 1.00 75.31 104 ILE A CA 1
ATOM 846 C C . ILE A 1 104 ? -10.645 8.940 5.328 1.00 75.31 104 ILE A C 1
ATOM 848 O O . ILE A 1 104 ? -11.728 9.488 5.548 1.00 75.31 104 ILE A O 1
ATOM 852 N N . THR A 1 105 ? -10.390 7.696 5.733 1.00 72.19 105 THR A N 1
ATOM 853 C CA . THR A 1 105 ? -11.357 6.867 6.467 1.00 72.19 105 THR A CA 1
ATOM 854 C C . THR A 1 105 ? -11.780 7.543 7.769 1.00 72.19 105 THR A C 1
ATOM 856 O O . THR A 1 105 ? -12.976 7.693 8.033 1.00 72.19 105 THR A O 1
ATOM 859 N N . VAL A 1 106 ? -10.823 8.053 8.552 1.00 73.06 106 VAL A N 1
ATOM 860 C CA . VAL A 1 106 ? -11.103 8.838 9.765 1.00 73.06 106 VAL A CA 1
ATOM 861 C C . VAL A 1 106 ? -11.896 10.105 9.433 1.00 73.06 106 VAL A C 1
ATOM 863 O O . VAL A 1 106 ? -12.826 10.456 10.160 1.00 73.06 106 VAL A O 1
ATOM 866 N N . ALA A 1 107 ? -11.600 10.783 8.323 1.00 73.62 107 ALA A N 1
ATOM 867 C CA . ALA A 1 107 ? -12.339 11.968 7.897 1.00 73.62 107 ALA A CA 1
ATOM 868 C C . ALA A 1 107 ? -13.773 11.649 7.429 1.00 73.62 107 ALA A C 1
ATOM 870 O O . ALA A 1 107 ? -14.693 12.423 7.703 1.00 73.62 107 ALA A O 1
ATOM 871 N N . VAL A 1 108 ? -14.001 10.532 6.728 1.00 77.06 108 VAL A N 1
ATOM 872 C CA . VAL A 1 108 ? -15.335 10.039 6.333 1.00 77.06 108 VAL A CA 1
ATOM 873 C C . VAL A 1 108 ? -16.137 9.662 7.575 1.00 77.06 108 VAL A C 1
ATOM 875 O O . VAL A 1 108 ? -17.253 10.154 7.754 1.00 77.06 108 VAL A O 1
ATOM 878 N N . LEU A 1 109 ? -15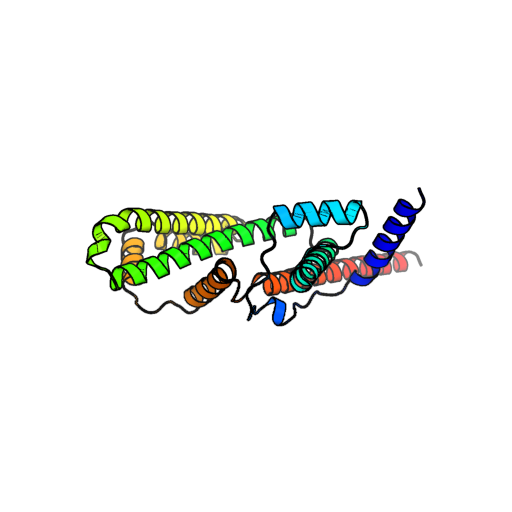.553 8.864 8.471 1.00 75.75 109 LEU A N 1
ATOM 879 C CA . LEU A 1 109 ? -16.180 8.470 9.729 1.00 75.75 109 LEU A CA 1
ATOM 880 C C . LEU A 1 109 ? -16.493 9.698 10.589 1.00 75.75 109 LEU A C 1
ATOM 882 O O . LEU A 1 109 ? -17.599 9.841 11.101 1.00 75.75 109 LEU A O 1
ATOM 886 N N . GLY A 1 110 ? -15.554 10.639 10.659 1.00 73.25 110 GLY A N 1
ATOM 887 C CA . GLY A 1 110 ? -15.728 11.942 11.281 1.00 73.25 110 GLY A CA 1
ATOM 888 C C . GLY A 1 110 ? -16.925 12.703 10.725 1.00 73.25 110 GLY A C 1
ATOM 889 O O . GLY A 1 110 ? -17.774 13.150 11.493 1.00 73.25 110 GLY A O 1
ATOM 890 N N . ARG A 1 111 ? -17.045 12.808 9.392 1.00 74.12 111 ARG A N 1
ATOM 891 C CA . ARG A 1 111 ? -18.194 13.439 8.711 1.00 74.12 111 ARG A CA 1
ATOM 892 C C . ARG A 1 111 ? -19.520 12.744 9.032 1.00 74.12 111 ARG A C 1
ATOM 894 O O . ARG A 1 111 ? -20.536 13.424 9.184 1.00 74.12 111 ARG A O 1
ATOM 901 N N . LEU A 1 112 ? -19.526 11.418 9.143 1.00 78.31 112 LEU A N 1
ATOM 902 C CA . LEU A 1 112 ? -20.716 10.658 9.519 1.00 78.31 112 LEU A CA 1
ATOM 903 C C . LEU A 1 112 ? -21.098 10.919 10.985 1.00 78.31 112 LEU A C 1
ATOM 905 O O . LEU A 1 112 ? -22.254 11.226 11.278 1.00 78.31 112 LEU A O 1
ATOM 909 N N . MET A 1 113 ? -20.118 10.893 11.892 1.00 72.19 113 MET A N 1
ATOM 910 C CA . MET A 1 113 ? -20.297 11.183 13.319 1.00 72.19 113 MET A CA 1
ATOM 911 C C . MET A 1 113 ? -20.786 12.611 13.569 1.00 72.19 113 MET A C 1
ATOM 913 O O . MET A 1 113 ? -21.698 12.808 14.366 1.00 72.19 113 MET A O 1
ATOM 917 N N . VAL A 1 114 ? -20.259 13.598 12.837 1.00 73.12 114 VAL A N 1
ATOM 918 C CA . VAL A 1 114 ? -20.736 14.995 12.842 1.00 73.12 114 VAL A CA 1
ATOM 919 C C . VAL A 1 114 ? -22.245 15.077 12.606 1.00 73.12 114 VAL A C 1
ATOM 921 O O . VAL A 1 114 ? -22.936 15.852 13.267 1.00 73.12 114 VAL A O 1
ATOM 924 N N . LYS A 1 115 ? -22.762 14.286 11.659 1.00 76.12 115 LYS A N 1
ATOM 925 C CA . LYS A 1 115 ? -24.184 14.288 11.299 1.00 76.12 115 LYS A CA 1
ATOM 926 C C . LYS A 1 115 ? -25.045 13.506 12.272 1.00 76.12 115 LYS A C 1
ATOM 928 O O . LYS A 1 115 ? -26.135 13.963 12.598 1.00 76.12 115 LYS A O 1
ATOM 933 N N . LEU A 1 116 ? -24.569 12.351 12.725 1.00 81.44 116 LEU A N 1
ATOM 934 C CA . LEU A 1 116 ? -25.313 11.509 13.657 1.00 81.44 116 LEU A CA 1
ATOM 935 C C . LEU A 1 116 ? -25.361 12.119 15.064 1.00 81.44 116 LEU A C 1
ATOM 937 O O . LEU A 1 116 ? -26.340 11.940 15.782 1.00 81.44 116 LEU A O 1
ATOM 941 N N . LEU A 1 117 ? -24.318 12.853 15.462 1.00 84.12 117 LEU A N 1
ATOM 942 C CA . LEU A 1 117 ? -24.118 13.313 16.834 1.00 84.12 117 LEU A CA 1
ATOM 943 C C . LEU A 1 117 ? -23.686 14.794 16.885 1.00 84.12 117 LEU A C 1
ATOM 945 O O . LEU A 1 117 ? -22.611 15.117 17.402 1.00 84.12 117 LEU A O 1
ATOM 949 N N . PRO A 1 118 ? -24.531 15.743 16.431 1.00 78.25 118 PRO A N 1
ATOM 950 C CA . PRO A 1 118 ? -24.178 17.164 16.384 1.00 78.25 118 PRO A CA 1
ATOM 951 C C . PRO A 1 118 ? -23.890 17.770 17.767 1.00 78.25 118 PRO A C 1
ATOM 953 O O . PRO A 1 118 ? -23.186 18.768 17.870 1.00 78.25 118 PRO A O 1
ATOM 956 N N . ARG A 1 119 ? -24.383 17.155 18.852 1.00 81.06 119 ARG A N 1
ATOM 957 C CA . ARG A 1 119 ? -24.117 17.590 20.237 1.00 81.06 119 ARG A CA 1
ATOM 958 C C . ARG A 1 119 ? -22.715 17.224 20.737 1.00 81.06 119 ARG A C 1
ATOM 960 O O . ARG A 1 119 ? -22.187 17.917 21.598 1.00 81.06 119 ARG A O 1
ATOM 967 N N . LEU A 1 120 ? -22.094 16.178 20.188 1.00 71.56 120 LEU A N 1
ATOM 968 C CA . LEU A 1 120 ? -20.722 15.776 20.533 1.00 71.56 120 LEU A CA 1
ATOM 969 C C . LEU A 1 120 ? -19.666 16.586 19.764 1.00 71.56 120 LEU A C 1
ATOM 971 O O . LEU A 1 120 ? -18.500 16.618 20.156 1.00 71.56 120 LEU A O 1
ATOM 975 N N . MET A 1 121 ? -20.080 17.298 18.711 1.00 64.12 121 MET A N 1
ATOM 976 C CA . MET A 1 121 ? -19.205 18.028 17.794 1.00 64.12 121 MET A CA 1
ATOM 977 C C . MET A 1 121 ? -18.222 18.973 18.472 1.00 64.12 121 MET A C 1
ATOM 979 O O . MET A 1 121 ? -17.054 18.978 18.096 1.00 64.12 121 MET A O 1
ATOM 983 N N . GLY A 1 122 ? -18.667 19.741 19.471 1.00 70.25 122 GLY A N 1
ATOM 984 C CA . GLY A 1 122 ? -17.856 20.803 20.074 1.00 70.25 122 GLY A CA 1
ATOM 985 C C . GLY A 1 122 ? -16.519 20.320 20.645 1.00 70.25 122 GLY A C 1
ATOM 986 O O . GLY A 1 122 ? -15.556 21.079 20.654 1.00 70.25 122 GLY A O 1
ATOM 987 N N . ARG A 1 123 ? -16.429 19.047 21.056 1.00 70.94 123 ARG A N 1
ATOM 988 C CA . ARG A 1 123 ? -15.194 18.451 21.591 1.00 70.94 123 ARG A CA 1
ATOM 989 C C . ARG A 1 123 ? -14.318 17.763 20.542 1.00 70.94 123 ARG A C 1
ATOM 991 O O . ARG A 1 123 ? -13.121 17.641 20.769 1.00 70.94 123 ARG A O 1
ATOM 998 N N . PHE A 1 124 ? -14.871 17.352 19.399 1.00 69.75 124 PHE A N 1
ATOM 999 C CA . PHE A 1 124 ? -14.136 16.594 18.374 1.00 69.75 124 PHE A CA 1
ATOM 1000 C C . PHE A 1 124 ? -13.602 17.446 17.212 1.00 69.75 124 PHE A C 1
ATOM 1002 O O . PHE A 1 124 ? -12.724 16.981 16.484 1.00 69.75 124 PHE A O 1
ATOM 1009 N N . VAL A 1 125 ? -14.062 18.699 17.054 1.00 72.38 125 VAL A N 1
ATOM 1010 C CA . VAL A 1 125 ? -13.538 19.629 16.027 1.00 72.38 125 VAL A CA 1
ATOM 1011 C C . VAL A 1 125 ? -12.004 19.756 16.043 1.00 72.38 125 VAL A C 1
ATOM 1013 O O . VAL A 1 125 ? -11.421 19.727 14.957 1.00 72.38 125 VAL A O 1
ATOM 1016 N N . PRO A 1 126 ? -11.317 19.851 17.203 1.00 76.12 126 PRO A N 1
ATOM 1017 C CA . PRO A 1 126 ? -9.862 19.997 17.221 1.00 76.12 126 PRO A CA 1
ATOM 1018 C C . PRO A 1 126 ? -9.147 18.770 16.643 1.00 76.12 126 PRO A C 1
ATOM 1020 O O . PRO A 1 126 ? -8.251 18.915 15.818 1.00 76.12 126 PRO A O 1
ATOM 1023 N N . VAL A 1 127 ? -9.582 17.562 17.020 1.00 72.31 127 VAL A N 1
ATOM 1024 C CA . VAL A 1 127 ? -8.971 16.297 16.574 1.00 72.31 127 VAL A CA 1
ATOM 1025 C C . VAL A 1 127 ? -9.173 16.095 15.072 1.00 72.31 127 VAL A C 1
ATOM 1027 O O . VAL A 1 127 ? -8.226 15.774 14.357 1.00 72.31 127 VAL A O 1
ATOM 1030 N N . LEU A 1 128 ? -10.384 16.365 14.569 1.00 70.25 128 LEU A N 1
ATOM 1031 C CA . LEU A 1 128 ? -10.665 16.278 13.134 1.00 70.25 128 LEU A CA 1
ATOM 1032 C C . LEU A 1 128 ? -9.851 17.295 12.322 1.00 70.25 128 LEU A C 1
ATOM 1034 O O . LEU A 1 128 ? -9.426 17.006 11.206 1.00 70.25 128 LEU A O 1
ATOM 1038 N N . GLY A 1 129 ? -9.646 18.490 12.885 1.00 71.88 129 GLY A N 1
ATOM 1039 C CA . GLY A 1 129 ? -8.838 19.542 12.278 1.00 71.88 129 GLY A CA 1
ATOM 1040 C C . GLY A 1 129 ? -7.388 19.113 12.068 1.00 71.88 129 GLY A C 1
ATOM 1041 O O . GLY A 1 129 ? -6.854 19.324 10.981 1.00 71.88 129 GLY A O 1
ATOM 1042 N N . TRP A 1 130 ? -6.780 18.459 13.064 1.00 73.44 130 TRP A N 1
ATOM 1043 C CA . TRP A 1 130 ? -5.419 17.925 12.957 1.00 73.44 130 TRP A CA 1
ATOM 1044 C C . TRP A 1 130 ? -5.306 16.784 11.943 1.00 73.44 130 TRP A C 1
ATOM 1046 O O . TRP A 1 130 ? -4.360 16.774 11.162 1.00 73.44 130 TRP A O 1
ATOM 1056 N N . ALA A 1 131 ? -6.285 15.876 11.893 1.00 67.19 131 ALA A N 1
ATOM 1057 C CA . ALA A 1 131 ? -6.297 14.793 10.907 1.00 67.19 131 ALA A CA 1
ATOM 1058 C C . ALA A 1 131 ? -6.397 15.325 9.465 1.00 67.19 131 ALA A C 1
ATOM 1060 O O . ALA A 1 131 ? -5.642 14.908 8.590 1.00 67.19 131 ALA A O 1
ATOM 1061 N N . LEU A 1 132 ? -7.281 16.301 9.222 1.00 68.56 132 LEU A N 1
ATOM 1062 C CA . LEU A 1 132 ? -7.395 16.947 7.911 1.00 68.56 132 LEU A CA 1
ATOM 1063 C C . LEU A 1 132 ? -6.111 17.693 7.531 1.00 68.56 132 LEU A C 1
ATOM 1065 O O . LEU A 1 132 ? -5.669 17.591 6.393 1.00 68.56 132 LEU A O 1
ATOM 1069 N N . LEU A 1 133 ? -5.500 18.404 8.483 1.00 67.88 133 LEU A N 1
ATOM 1070 C CA . LEU A 1 133 ? -4.232 19.099 8.267 1.00 67.88 133 LEU A CA 1
ATOM 1071 C C . LEU A 1 133 ? -3.102 18.122 7.908 1.00 67.88 133 LEU A C 1
ATOM 1073 O O . LEU A 1 133 ? -2.337 18.397 6.988 1.00 67.88 133 LEU A O 1
ATOM 1077 N N . ALA A 1 134 ? -3.015 16.980 8.597 1.00 65.62 134 ALA A N 1
ATOM 1078 C CA . ALA A 1 134 ? -2.039 15.938 8.292 1.00 65.62 134 ALA A CA 1
ATOM 1079 C C . ALA A 1 134 ? -2.216 15.399 6.863 1.00 65.62 134 ALA A C 1
ATOM 1081 O O . ALA A 1 134 ? -1.237 15.310 6.123 1.00 65.62 134 ALA A O 1
ATOM 1082 N N . ALA A 1 135 ? -3.460 15.138 6.445 1.00 67.56 135 ALA A N 1
ATOM 1083 C CA . ALA A 1 135 ? -3.758 14.689 5.085 1.00 67.56 135 ALA A CA 1
ATOM 1084 C C . ALA A 1 135 ? -3.308 15.716 4.031 1.00 67.56 135 ALA A C 1
ATOM 1086 O O . ALA A 1 135 ? -2.705 15.354 3.025 1.00 67.56 135 ALA A O 1
ATOM 1087 N N . ASP A 1 136 ? -3.522 17.013 4.273 1.00 67.56 136 ASP A N 1
ATOM 1088 C CA . ASP A 1 136 ? -3.079 18.055 3.340 1.00 67.56 136 ASP A CA 1
ATOM 1089 C C . ASP A 1 136 ? -1.557 18.182 3.248 1.00 67.56 136 ASP A C 1
ATOM 1091 O O . ASP A 1 136 ? -1.036 18.497 2.180 1.00 67.56 136 ASP A O 1
ATOM 1095 N N . ILE A 1 137 ? -0.847 17.973 4.360 1.00 67.88 137 ILE A N 1
ATOM 1096 C CA . ILE A 1 137 ? 0.619 17.992 4.386 1.00 67.88 137 ILE A CA 1
ATOM 1097 C C . ILE A 1 137 ? 1.162 16.824 3.558 1.00 67.88 137 ILE A C 1
ATOM 1099 O O . ILE A 1 137 ? 2.060 17.028 2.745 1.00 67.88 137 ILE A O 1
ATOM 1103 N N . ILE A 1 138 ? 0.591 15.627 3.704 1.00 68.56 138 ILE A N 1
ATOM 1104 C CA . ILE A 1 138 ? 0.987 14.448 2.919 1.00 68.56 138 ILE A CA 1
ATOM 1105 C C . ILE A 1 138 ? 0.717 14.673 1.428 1.00 68.56 138 ILE A C 1
ATOM 1107 O O . ILE A 1 138 ? 1.609 14.475 0.603 1.00 68.56 138 ILE A O 1
ATOM 1111 N N . ASN A 1 139 ? -0.466 15.182 1.081 1.00 72.12 139 ASN A N 1
ATOM 1112 C CA . ASN A 1 139 ? -0.833 15.461 -0.307 1.00 72.12 139 ASN A CA 1
ATOM 1113 C C . ASN A 1 139 ? 0.070 16.562 -0.916 1.00 72.12 139 ASN A C 1
ATOM 1115 O O . ASN A 1 139 ? 0.473 16.489 -2.076 1.00 72.12 139 ASN A O 1
ATOM 1119 N N . LEU A 1 140 ? 0.486 17.551 -0.112 1.00 68.44 140 LEU A N 1
ATOM 1120 C CA . LEU A 1 140 ? 1.488 18.546 -0.507 1.00 68.44 140 LEU A CA 1
ATOM 1121 C C . LEU A 1 140 ? 2.856 17.906 -0.789 1.00 68.44 140 LEU A C 1
ATOM 1123 O O . LEU A 1 140 ? 3.482 18.255 -1.788 1.00 68.44 140 LEU A O 1
ATOM 1127 N N . PHE A 1 141 ? 3.311 16.972 0.052 1.00 68.25 141 PHE A N 1
ATOM 1128 C CA . PHE A 1 141 ? 4.564 16.240 -0.159 1.00 68.25 141 PHE A CA 1
ATOM 1129 C C . PHE A 1 141 ? 4.532 15.375 -1.420 1.00 68.25 141 PHE A C 1
ATOM 1131 O O . PHE A 1 141 ? 5.511 15.374 -2.163 1.00 68.25 141 PHE A O 1
ATOM 1138 N N . GLN A 1 142 ? 3.418 14.692 -1.699 1.00 72.00 142 GLN A N 1
ATOM 1139 C CA . GLN A 1 142 ? 3.243 13.960 -2.953 1.00 72.00 142 GLN A CA 1
ATOM 1140 C C . GLN A 1 142 ? 3.349 14.919 -4.142 1.00 72.00 142 GLN A C 1
ATOM 1142 O O . GLN A 1 142 ? 4.168 14.718 -5.024 1.00 72.00 142 GLN A O 1
ATOM 1147 N N . ILE A 1 143 ? 2.614 16.032 -4.152 1.00 66.00 143 ILE A N 1
ATOM 1148 C CA . ILE A 1 143 ? 2.717 17.011 -5.246 1.00 66.00 143 ILE A CA 1
ATOM 1149 C C . ILE A 1 143 ? 4.162 17.529 -5.413 1.00 66.00 143 ILE A C 1
ATOM 1151 O O . ILE A 1 143 ? 4.625 17.730 -6.539 1.00 66.00 143 ILE A O 1
ATOM 1155 N N . LEU A 1 144 ? 4.883 17.717 -4.303 1.00 66.62 144 LEU A N 1
ATOM 1156 C CA . LEU A 1 144 ? 6.278 18.153 -4.297 1.00 66.62 144 LEU A CA 1
ATOM 1157 C C . LEU A 1 144 ? 7.249 17.092 -4.838 1.00 66.62 144 LEU A C 1
ATOM 1159 O O . LEU A 1 144 ? 8.226 17.455 -5.489 1.00 66.62 144 LEU A O 1
ATOM 1163 N N . SER A 1 145 ? 6.985 15.801 -4.629 1.00 68.69 145 SER A N 1
ATOM 1164 C CA . SER A 1 145 ? 7.866 14.724 -5.098 1.00 68.69 145 SER A CA 1
ATOM 1165 C C . SER A 1 145 ? 7.820 14.520 -6.617 1.00 68.69 145 SER A C 1
ATOM 1167 O O . SER A 1 145 ? 8.819 14.105 -7.199 1.00 68.69 145 SER A O 1
ATOM 1169 N N . TRP A 1 146 ? 6.716 14.889 -7.279 1.00 61.66 146 TRP A N 1
ATOM 1170 C CA . TRP A 1 146 ? 6.562 14.808 -8.742 1.00 61.66 146 TRP A CA 1
ATOM 1171 C C . TRP A 1 146 ? 7.006 16.074 -9.499 1.00 61.66 146 TRP A C 1
ATOM 1173 O O . TRP A 1 146 ? 7.107 16.062 -10.729 1.00 61.66 146 TRP A O 1
ATOM 1183 N N . LEU A 1 147 ? 7.300 17.174 -8.794 1.00 62.88 147 LEU A N 1
ATOM 1184 C CA . LEU A 1 147 ? 7.734 18.445 -9.390 1.00 62.88 147 LEU A CA 1
ATOM 1185 C C . LEU A 1 147 ? 9.027 18.395 -10.239 1.00 62.88 147 LEU A C 1
ATOM 1187 O O . LEU A 1 147 ? 9.068 19.124 -11.233 1.00 62.88 147 LEU A O 1
ATOM 1191 N N . PRO A 1 148 ? 10.061 17.581 -9.940 1.00 60.22 148 PRO A N 1
ATOM 1192 C CA . PRO A 1 148 ? 11.286 17.574 -10.744 1.00 60.22 148 PRO A CA 1
ATOM 1193 C C . PRO A 1 148 ? 11.159 16.847 -12.096 1.00 60.22 148 PRO A C 1
ATOM 1195 O O . PRO A 1 148 ? 12.052 16.978 -12.929 1.00 60.22 148 PRO A O 1
ATOM 1198 N N . CYS A 1 149 ? 10.072 16.114 -12.365 1.00 61.66 149 CYS A N 1
ATOM 1199 C CA . CYS A 1 149 ? 10.003 15.220 -13.530 1.00 61.66 149 CYS A CA 1
ATOM 1200 C C . CYS A 1 149 ? 9.408 15.835 -14.814 1.00 61.66 149 CYS A C 1
ATOM 1202 O O . CYS A 1 149 ? 9.403 15.166 -15.844 1.00 61.66 149 CYS A O 1
ATOM 1204 N N . SER A 1 150 ? 8.910 17.081 -14.814 1.00 57.59 150 SER A N 1
ATOM 1205 C CA . SER A 1 150 ? 8.459 17.738 -16.056 1.00 57.59 150 SER A CA 1
ATOM 1206 C C . SER A 1 150 ? 8.301 19.264 -15.913 1.00 57.59 150 SER A C 1
ATOM 1208 O O . SER A 1 150 ? 7.540 19.728 -15.057 1.00 57.59 150 SER A O 1
ATOM 1210 N N . PRO A 1 151 ? 8.932 20.079 -16.784 1.00 69.44 151 PRO A N 1
ATOM 1211 C CA . PRO A 1 151 ? 8.795 21.539 -16.760 1.00 69.44 151 PRO A CA 1
ATOM 1212 C C . PRO A 1 151 ? 7.372 22.007 -17.111 1.00 69.44 151 PRO A C 1
ATOM 1214 O O . PRO A 1 151 ? 6.907 23.038 -16.619 1.00 69.44 151 PRO A O 1
ATOM 1217 N N . THR A 1 152 ? 6.637 21.234 -17.915 1.00 75.00 152 THR A N 1
ATOM 1218 C CA . THR A 1 152 ? 5.230 21.508 -18.245 1.00 75.00 152 THR A CA 1
ATOM 1219 C C . THR A 1 152 ? 4.311 21.187 -17.068 1.00 75.00 152 THR A C 1
ATOM 1221 O O . THR A 1 152 ? 3.335 21.905 -16.829 1.00 75.00 152 THR A O 1
ATOM 1224 N N . SER A 1 153 ? 4.647 20.148 -16.298 1.00 66.38 153 SER A N 1
ATOM 1225 C CA . SER A 1 153 ? 3.958 19.821 -15.053 1.00 66.38 153 SER A CA 1
ATOM 1226 C C . SER A 1 153 ? 4.172 20.925 -14.029 1.00 66.38 153 SER A C 1
ATOM 1228 O O . SER A 1 153 ? 3.190 21.415 -13.500 1.00 66.38 153 SER A O 1
ATOM 1230 N N . ALA A 1 154 ? 5.390 21.444 -13.847 1.00 71.62 154 ALA A N 1
ATOM 1231 C CA . ALA A 1 154 ? 5.670 22.493 -12.861 1.00 71.62 154 ALA A CA 1
ATOM 1232 C C . ALA A 1 154 ? 4.762 23.736 -12.978 1.00 71.62 154 ALA A C 1
ATOM 1234 O O . ALA A 1 154 ? 4.324 24.279 -11.961 1.00 71.62 154 ALA A O 1
ATOM 1235 N N . LYS A 1 155 ? 4.411 24.165 -14.201 1.00 73.88 155 LYS A N 1
ATOM 1236 C CA . LYS A 1 155 ? 3.493 25.300 -14.409 1.00 73.88 155 LYS A CA 1
ATOM 1237 C C . LYS A 1 155 ? 2.057 24.972 -13.985 1.00 73.88 155 LYS A C 1
ATOM 1239 O O . LYS A 1 155 ? 1.451 25.757 -13.258 1.00 73.88 155 LYS A O 1
ATOM 1244 N N . ARG A 1 156 ? 1.541 23.802 -14.383 1.00 77.50 156 ARG A N 1
ATOM 1245 C CA . ARG A 1 156 ? 0.209 23.319 -13.969 1.00 77.50 156 ARG A CA 1
ATOM 1246 C C . ARG A 1 156 ? 0.161 23.061 -12.466 1.00 77.50 156 ARG A C 1
ATOM 1248 O O . ARG A 1 156 ? -0.789 23.455 -11.803 1.00 77.50 156 ARG A O 1
ATOM 1255 N N . THR A 1 157 ? 1.223 22.486 -11.916 1.00 72.75 157 THR A N 1
ATOM 1256 C CA . THR A 1 157 ? 1.368 22.201 -10.494 1.00 72.75 157 THR A CA 1
ATOM 1257 C C . THR A 1 157 ? 1.445 23.481 -9.676 1.00 72.75 157 THR A C 1
ATOM 1259 O O . THR A 1 157 ? 0.866 23.522 -8.603 1.00 72.75 157 THR A O 1
ATOM 1262 N N . LYS A 1 158 ? 2.072 24.559 -10.167 1.00 78.00 158 LYS A N 1
ATOM 1263 C CA . LYS A 1 158 ? 2.060 25.865 -9.487 1.00 78.00 158 LYS A CA 1
ATOM 1264 C C . LYS A 1 158 ? 0.649 26.453 -9.394 1.00 78.00 158 LYS A C 1
ATOM 1266 O O . LYS A 1 158 ? 0.261 26.935 -8.329 1.00 78.00 158 LYS A O 1
ATOM 1271 N N . GLU A 1 159 ? -0.119 26.420 -10.482 1.00 77.12 159 GLU A N 1
ATOM 1272 C CA . GLU A 1 159 ? -1.524 26.853 -10.463 1.00 77.12 159 GLU A CA 1
ATOM 1273 C C . GLU A 1 159 ? -2.363 25.971 -9.531 1.00 77.12 159 GLU A C 1
ATOM 1275 O O . GLU A 1 159 ? -3.130 26.485 -8.711 1.00 77.12 159 GLU A O 1
ATOM 1280 N N . ASP A 1 160 ? -2.151 24.654 -9.573 1.00 76.69 160 ASP A N 1
ATOM 1281 C CA . ASP A 1 160 ? -2.892 23.710 -8.743 1.00 76.69 160 ASP A CA 1
ATOM 1282 C C . ASP A 1 160 ? -2.524 23.850 -7.253 1.00 76.69 160 ASP A C 1
ATOM 1284 O O . ASP A 1 160 ? -3.418 23.973 -6.419 1.00 76.69 160 ASP A O 1
ATOM 1288 N N . LEU A 1 161 ? -1.237 23.991 -6.912 1.00 74.56 161 LEU A N 1
ATOM 1289 C CA . LEU A 1 161 ? -0.720 24.297 -5.566 1.00 74.56 161 LEU A CA 1
ATOM 1290 C C . LEU A 1 161 ? -1.302 25.598 -5.017 1.00 74.56 161 LEU A C 1
ATOM 1292 O O . LEU A 1 161 ? -1.694 25.666 -3.853 1.00 74.56 161 LEU A O 1
ATOM 1296 N N . THR A 1 162 ? -1.400 26.629 -5.857 1.00 75.44 162 THR A N 1
ATOM 1297 C CA . THR A 1 162 ? -1.998 27.909 -5.454 1.00 75.44 162 THR A CA 1
ATOM 1298 C C . THR A 1 162 ? -3.482 27.725 -5.127 1.00 75.44 162 THR A C 1
ATOM 1300 O O . THR A 1 162 ? -3.984 28.280 -4.148 1.00 75.44 162 THR A O 1
ATOM 1303 N N . SER A 1 163 ? -4.183 26.890 -5.899 1.00 72.88 163 SER A N 1
ATOM 1304 C CA . SER A 1 163 ? -5.603 26.589 -5.697 1.00 72.88 163 SER A CA 1
ATOM 1305 C C . SER A 1 163 ? -5.883 25.607 -4.544 1.00 72.88 163 SER A C 1
ATOM 1307 O O . SER A 1 163 ? -6.985 25.622 -3.980 1.00 72.88 163 SER A O 1
ATOM 1309 N N . ARG A 1 164 ? -4.891 24.778 -4.186 1.00 69.75 164 ARG A N 1
ATOM 1310 C CA . ARG A 1 164 ? -4.929 23.749 -3.132 1.00 69.75 164 ARG A CA 1
ATOM 1311 C C . ARG A 1 164 ? -4.239 24.168 -1.834 1.00 69.75 164 ARG A C 1
ATOM 1313 O O . ARG A 1 164 ? -4.271 23.402 -0.878 1.00 69.75 164 ARG A O 1
ATOM 1320 N N . ASN A 1 165 ? -3.667 25.373 -1.769 1.00 77.88 165 ASN A N 1
ATOM 1321 C CA . ASN A 1 165 ? -2.994 25.872 -0.574 1.00 77.88 165 ASN A CA 1
ATOM 1322 C C . ASN A 1 165 ? -3.927 25.759 0.652 1.00 77.88 165 ASN A C 1
ATOM 1324 O O . ASN A 1 165 ? -4.970 26.426 0.671 1.00 77.88 165 ASN A O 1
ATOM 1328 N N . PRO A 1 166 ? -3.555 24.981 1.687 1.00 69.19 166 PRO A N 1
ATOM 1329 C CA . PRO A 1 166 ? -4.402 24.726 2.852 1.00 69.19 166 PRO A CA 1
ATOM 1330 C C . PRO A 1 166 ? -4.789 26.002 3.613 1.00 69.19 166 PRO A C 1
ATOM 1332 O O . PRO A 1 166 ? -5.836 26.064 4.265 1.00 69.19 166 PRO A O 1
ATOM 1335 N N . PHE A 1 167 ? -3.985 27.056 3.490 1.00 79.44 167 PHE A N 1
ATOM 1336 C CA . PHE A 1 167 ? -4.212 28.340 4.143 1.00 79.44 167 PHE A CA 1
ATOM 1337 C C . PHE A 1 167 ? -5.056 29.311 3.302 1.00 79.44 167 PHE A C 1
ATOM 1339 O O . PHE A 1 167 ? -5.564 30.304 3.832 1.00 79.44 167 PHE A O 1
ATOM 1346 N N . GLY A 1 168 ? -5.281 29.015 2.018 1.00 84.06 168 GLY A N 1
ATOM 1347 C CA . GLY A 1 168 ? -6.063 29.850 1.109 1.00 84.06 168 GLY A CA 1
ATOM 1348 C C . GLY A 1 168 ? -7.560 29.868 1.443 1.00 84.06 168 GLY A C 1
ATOM 1349 O O . GLY A 1 168 ? -8.170 28.838 1.736 1.00 84.06 168 GLY A O 1
ATOM 1350 N N . ARG A 1 169 ? -8.205 31.042 1.339 1.00 82.88 169 ARG A N 1
ATOM 1351 C CA . ARG A 1 169 ? -9.662 31.187 1.568 1.00 82.88 169 ARG A CA 1
ATOM 1352 C C . ARG A 1 169 ? -10.493 30.281 0.648 1.00 82.88 169 ARG A C 1
ATOM 1354 O O . ARG A 1 169 ? -11.485 29.705 1.089 1.00 82.88 169 ARG A O 1
ATOM 1361 N N . VAL A 1 170 ? -10.065 30.110 -0.605 1.00 81.94 170 VAL A N 1
ATOM 1362 C CA . VAL A 1 170 ? -10.744 29.251 -1.591 1.00 81.94 170 VAL A CA 1
ATOM 1363 C C . VAL A 1 170 ? -10.674 27.775 -1.185 1.00 81.94 170 VAL A C 1
ATOM 1365 O O . VAL A 1 170 ? -11.692 27.083 -1.232 1.00 81.94 170 VAL A O 1
ATOM 1368 N N . ALA A 1 171 ? -9.515 27.301 -0.721 1.00 77.00 171 ALA A N 1
ATOM 1369 C CA . ALA A 1 171 ? -9.345 25.931 -0.241 1.00 77.00 171 ALA A CA 1
ATOM 1370 C C . ALA A 1 171 ? -10.192 25.663 1.013 1.00 77.00 171 ALA A C 1
ATOM 1372 O O . ALA A 1 171 ? -10.900 24.657 1.069 1.00 77.00 171 ALA A O 1
ATOM 1373 N N . LYS A 1 172 ? -10.231 26.606 1.969 1.00 80.06 172 LYS A N 1
ATOM 1374 C CA . LYS A 1 172 ? -11.108 26.522 3.155 1.00 80.06 172 LYS A CA 1
ATOM 1375 C C . LYS A 1 172 ? -12.586 26.385 2.774 1.00 80.06 172 LYS A C 1
ATOM 1377 O O . LYS A 1 172 ? -13.287 25.532 3.317 1.00 80.06 172 LYS A O 1
ATOM 1382 N N . LEU A 1 173 ? -13.062 27.166 1.802 1.00 83.31 173 LEU A N 1
ATOM 1383 C CA . LEU A 1 173 ? -14.443 27.071 1.311 1.00 83.31 173 LEU A CA 1
ATOM 1384 C C . LEU A 1 173 ? -14.720 25.749 0.584 1.00 83.31 173 LEU A C 1
ATOM 1386 O O . LEU A 1 173 ? -15.773 25.144 0.801 1.00 83.31 173 LEU A O 1
ATOM 1390 N N . LYS A 1 174 ? -13.784 25.267 -0.245 1.00 81.50 174 LYS A N 1
ATOM 1391 C CA . LYS A 1 174 ? -13.890 23.947 -0.890 1.00 81.50 174 LYS A CA 1
ATOM 1392 C C . LYS A 1 174 ? -13.962 22.823 0.152 1.00 81.50 174 LYS A C 1
ATOM 1394 O O . LYS A 1 174 ? -14.800 21.936 0.007 1.00 81.50 174 LYS A O 1
ATOM 1399 N N . ARG A 1 175 ? -13.181 22.892 1.237 1.00 73.19 175 ARG A N 1
ATOM 1400 C CA . ARG A 1 175 ? -13.243 21.927 2.352 1.00 73.19 175 ARG A CA 1
ATOM 1401 C C . ARG A 1 175 ? -14.566 21.959 3.082 1.00 73.19 175 ARG A C 1
ATOM 1403 O O . ARG A 1 175 ? -15.155 20.908 3.286 1.00 73.19 175 ARG A O 1
ATOM 1410 N N . LEU A 1 176 ? -15.074 23.142 3.418 1.00 78.75 176 LEU A N 1
ATOM 1411 C CA . LEU A 1 176 ? -16.392 23.261 4.043 1.00 78.75 176 LEU A CA 1
ATOM 1412 C C . LEU A 1 176 ? -17.490 22.675 3.145 1.00 78.75 176 LEU A C 1
ATOM 1414 O O . LEU A 1 176 ? -18.368 21.968 3.636 1.00 78.75 176 LEU A O 1
ATOM 1418 N N . LYS A 1 177 ? -17.418 22.895 1.824 1.00 82.81 177 LYS A N 1
ATOM 1419 C CA . LYS A 1 177 ? -18.319 22.239 0.861 1.00 82.81 177 LYS A CA 1
ATOM 1420 C C . LYS A 1 177 ? -18.143 20.714 0.847 1.00 82.81 177 LYS A C 1
ATOM 1422 O O . LYS A 1 177 ? -19.147 20.005 0.826 1.00 82.81 177 LYS A O 1
ATOM 1427 N N . LYS A 1 178 ? -16.906 20.205 0.906 1.00 74.62 178 LYS A N 1
ATOM 1428 C CA . LYS A 1 178 ? -16.605 18.762 0.961 1.00 74.62 178 LYS A CA 1
ATOM 1429 C C . LYS A 1 178 ? -17.112 18.116 2.261 1.00 74.62 178 LYS A C 1
ATOM 1431 O O . LYS A 1 178 ? -17.723 17.057 2.203 1.00 74.62 178 LYS A O 1
ATOM 1436 N N . ILE A 1 179 ? -16.964 18.790 3.406 1.00 71.88 179 ILE A N 1
ATOM 1437 C CA . ILE A 1 179 ? -17.488 18.363 4.717 1.00 71.88 179 ILE A CA 1
ATOM 1438 C C . ILE A 1 179 ? -19.020 18.316 4.718 1.00 71.88 179 ILE A C 1
ATOM 1440 O O . ILE A 1 179 ? -19.613 17.410 5.298 1.00 71.88 179 ILE A O 1
ATOM 1444 N N . LYS A 1 180 ? -19.681 19.263 4.040 1.00 74.19 180 LYS A N 1
ATOM 1445 C CA . LYS A 1 180 ? -21.147 19.274 3.931 1.00 74.19 180 LYS A CA 1
ATOM 1446 C C . LYS A 1 180 ? -21.698 18.137 3.059 1.00 74.19 180 LYS A C 1
ATOM 1448 O O . LYS A 1 180 ? -22.824 17.689 3.302 1.00 74.19 180 LYS A O 1
ATOM 1453 N N . ARG A 1 181 ? -20.935 17.650 2.072 1.00 78.62 181 ARG A N 1
ATOM 1454 C CA . ARG A 1 181 ? -21.369 16.568 1.174 1.00 78.62 181 ARG A CA 1
ATOM 1455 C C . ARG A 1 181 ? -21.620 15.280 1.973 1.00 78.62 181 ARG A C 1
ATOM 1457 O O . ARG A 1 181 ? -20.817 14.891 2.810 1.00 78.62 181 ARG A O 1
ATOM 1464 N N . VAL A 1 182 ? -22.787 14.667 1.753 1.00 67.62 182 VAL A N 1
ATOM 1465 C CA . VAL A 1 182 ? -23.249 13.462 2.475 1.00 67.62 182 VAL A CA 1
ATOM 1466 C C . VAL A 1 182 ? -22.691 12.191 1.846 1.00 67.62 182 VAL A C 1
ATOM 1468 O O . VAL A 1 182 ? -22.343 11.262 2.560 1.00 67.62 182 VAL A O 1
ATOM 1471 N N . VAL A 1 183 ? -22.629 12.165 0.518 1.00 76.94 183 VAL A N 1
ATOM 1472 C CA . VAL A 1 183 ? -22.291 10.964 -0.238 1.00 76.94 183 VAL A CA 1
ATOM 1473 C C . VAL A 1 183 ? -20.776 10.935 -0.457 1.00 76.94 183 VAL A C 1
ATOM 1475 O O . VAL A 1 183 ? -20.250 11.917 -1.004 1.00 76.94 183 VAL A O 1
ATOM 1478 N N . PRO A 1 184 ? -20.078 9.872 -0.014 1.00 77.38 184 PRO A N 1
ATOM 1479 C CA . PRO A 1 184 ? -18.669 9.690 -0.331 1.00 77.38 184 PRO A CA 1
ATOM 1480 C C . PRO A 1 184 ? -18.497 9.600 -1.847 1.00 77.38 184 PRO A C 1
ATOM 1482 O O . PRO A 1 184 ? -19.385 9.147 -2.571 1.00 77.38 184 PRO A O 1
ATOM 1485 N N . THR A 1 185 ? -17.371 10.081 -2.360 1.00 81.00 185 THR A N 1
ATOM 1486 C CA . THR A 1 185 ? -17.044 9.852 -3.772 1.00 81.00 185 THR A CA 1
ATOM 1487 C C . THR A 1 185 ? -16.692 8.379 -3.997 1.00 81.00 185 THR A C 1
ATOM 1489 O O . THR A 1 185 ? -16.431 7.638 -3.052 1.00 81.00 185 THR A O 1
ATOM 1492 N N . PHE A 1 186 ? -16.680 7.941 -5.258 1.00 74.88 186 PHE A N 1
ATOM 1493 C CA . PHE A 1 186 ? -16.278 6.573 -5.601 1.00 74.88 186 PHE A CA 1
ATOM 1494 C C . PHE A 1 186 ? -14.866 6.241 -5.082 1.00 74.88 186 PHE A C 1
ATOM 1496 O O . PHE A 1 186 ? -14.675 5.177 -4.509 1.00 74.88 186 PHE A O 1
ATOM 1503 N N . GLY A 1 187 ? -13.926 7.195 -5.178 1.00 76.19 187 GLY A N 1
ATOM 1504 C CA . GLY A 1 187 ? -12.591 7.085 -4.568 1.00 76.19 187 GLY A CA 1
ATOM 1505 C C . GLY A 1 187 ? -12.649 6.877 -3.052 1.00 76.19 187 GLY A C 1
ATOM 1506 O O . GLY A 1 187 ? -12.201 5.847 -2.577 1.00 76.19 187 GLY A O 1
ATOM 1507 N N . GLU A 1 188 ? -13.352 7.751 -2.317 1.00 74.38 188 GLU A N 1
ATOM 1508 C CA . GLU A 1 188 ? -13.519 7.623 -0.854 1.00 74.38 188 GLU A CA 1
ATOM 1509 C C . GLU A 1 188 ? -14.176 6.289 -0.448 1.00 74.38 188 GLU A C 1
ATOM 1511 O O . GLU A 1 188 ? -13.949 5.782 0.644 1.00 74.38 188 GLU A O 1
ATOM 1516 N N . SER A 1 189 ? -15.006 5.710 -1.320 1.00 75.88 189 SER A N 1
ATOM 1517 C CA . SER A 1 189 ? -15.651 4.414 -1.076 1.00 75.88 189 SER A CA 1
ATOM 1518 C C . SER A 1 189 ? -14.694 3.239 -1.294 1.00 75.88 189 SER A C 1
ATOM 1520 O O . SER A 1 189 ? -14.757 2.265 -0.547 1.00 75.88 189 SER A O 1
ATOM 1522 N N . LEU A 1 190 ? -13.807 3.328 -2.290 1.00 75.06 190 LEU A N 1
ATOM 1523 C CA . LEU A 1 190 ? -12.735 2.354 -2.500 1.00 75.06 190 LEU A CA 1
ATOM 1524 C C . LEU A 1 190 ? -11.724 2.390 -1.352 1.00 75.06 190 LEU A C 1
ATOM 1526 O O . LEU A 1 190 ? -11.382 1.339 -0.829 1.00 75.06 190 LEU A O 1
ATOM 1530 N N . GLU A 1 191 ? -11.320 3.577 -0.908 1.00 71.81 191 GLU A N 1
ATOM 1531 C CA . GLU A 1 191 ? -10.401 3.774 0.225 1.00 71.81 191 GLU A CA 1
ATOM 1532 C C . GLU A 1 191 ? -10.985 3.191 1.525 1.00 71.81 191 GLU A C 1
ATOM 1534 O O . GLU A 1 191 ? -10.325 2.435 2.237 1.00 71.81 191 GLU A O 1
ATOM 1539 N N . VAL A 1 192 ? -12.277 3.430 1.799 1.00 73.69 192 VAL A N 1
ATOM 1540 C CA . VAL A 1 192 ? -12.978 2.790 2.928 1.00 73.69 192 VAL A CA 1
ATOM 1541 C C . VAL A 1 192 ? -13.025 1.267 2.767 1.00 73.69 192 VAL A C 1
ATOM 1543 O O . VAL A 1 192 ? -12.896 0.541 3.752 1.00 73.69 192 VAL A O 1
ATOM 1546 N N . ALA A 1 193 ? -13.188 0.748 1.548 1.00 73.69 193 ALA A N 1
ATOM 1547 C CA . ALA A 1 193 ? -13.156 -0.693 1.307 1.00 73.69 193 ALA A CA 1
ATOM 1548 C C . ALA A 1 193 ? -11.761 -1.304 1.555 1.00 73.69 193 ALA A C 1
ATOM 1550 O O . ALA A 1 193 ? -11.682 -2.449 2.004 1.00 73.69 193 ALA A O 1
ATOM 1551 N N . GLN A 1 194 ? -10.681 -0.550 1.321 1.00 70.19 194 GLN A N 1
ATOM 1552 C CA . GLN A 1 194 ? -9.307 -0.971 1.621 1.00 70.19 194 GLN A CA 1
ATOM 1553 C C . GLN A 1 194 ? -9.023 -0.963 3.130 1.00 70.19 194 GLN A C 1
ATOM 1555 O O . GLN A 1 194 ? -8.549 -1.960 3.677 1.00 70.19 194 GLN A O 1
ATOM 1560 N N . THR A 1 195 ? -9.400 0.098 3.852 1.00 72.50 195 THR A N 1
ATOM 1561 C CA . THR A 1 195 ? -9.228 0.145 5.319 1.00 72.50 195 THR A CA 1
ATOM 1562 C C . THR A 1 195 ? -10.124 -0.851 6.054 1.00 72.50 195 THR A C 1
ATOM 1564 O O . THR A 1 195 ? -9.749 -1.362 7.112 1.00 72.50 195 THR A O 1
ATOM 1567 N N . THR A 1 196 ? -11.277 -1.205 5.478 1.00 72.12 196 THR A N 1
ATOM 1568 C CA . THR A 1 196 ? -12.124 -2.294 5.991 1.00 72.12 196 THR A CA 1
ATOM 1569 C C . THR A 1 196 ? -11.400 -3.646 5.916 1.00 72.12 196 THR A C 1
ATOM 1571 O O . THR A 1 196 ? -11.511 -4.431 6.862 1.00 72.12 196 THR A O 1
ATOM 1574 N N . ASP A 1 197 ? -10.575 -3.894 4.887 1.00 73.56 197 ASP A N 1
ATOM 1575 C CA . ASP A 1 197 ? -9.729 -5.098 4.824 1.00 73.56 197 ASP A CA 1
ATOM 1576 C C . ASP A 1 197 ? -8.707 -5.122 5.965 1.00 73.56 197 ASP A C 1
ATOM 1578 O O . ASP A 1 197 ? -8.530 -6.143 6.624 1.00 73.56 197 ASP A O 1
ATOM 1582 N N . GLN A 1 198 ? -8.065 -3.990 6.261 1.00 73.50 198 GLN A N 1
ATOM 1583 C CA . GLN A 1 198 ? -7.076 -3.918 7.340 1.00 73.50 198 GLN A CA 1
ATOM 1584 C C . GLN A 1 198 ? -7.708 -4.102 8.728 1.00 73.50 198 GLN A C 1
ATOM 1586 O O . GLN A 1 198 ? -7.159 -4.812 9.575 1.00 73.50 198 GLN A O 1
ATOM 1591 N N . LEU A 1 199 ? -8.872 -3.493 8.969 1.00 72.75 199 LEU A N 1
ATOM 1592 C CA . LEU A 1 199 ? -9.540 -3.539 10.272 1.00 72.75 199 LEU A CA 1
ATOM 1593 C C . LEU A 1 199 ? -10.267 -4.866 10.516 1.00 72.75 199 LEU A C 1
ATOM 1595 O O . LEU A 1 199 ? -10.153 -5.450 11.598 1.00 72.75 199 LEU A O 1
ATOM 1599 N N . PHE A 1 200 ? -11.003 -5.353 9.517 1.00 77.50 200 PHE A N 1
ATOM 1600 C CA . PHE A 1 200 ? -11.916 -6.489 9.658 1.00 77.50 200 PHE A CA 1
ATOM 1601 C C . PHE A 1 200 ? -11.451 -7.743 8.912 1.00 77.50 200 PHE A C 1
ATOM 1603 O O . PHE A 1 200 ? -12.030 -8.812 9.099 1.00 77.50 200 PHE A O 1
ATOM 1610 N N . GLY A 1 201 ? -10.392 -7.652 8.102 1.00 72.25 201 GLY A N 1
ATOM 1611 C CA . GLY A 1 201 ? -9.901 -8.760 7.280 1.00 72.25 201 GLY A CA 1
ATOM 1612 C C . GLY A 1 201 ? -10.789 -9.076 6.074 1.00 72.25 201 GLY A C 1
ATOM 1613 O O . GLY A 1 201 ? -10.639 -10.151 5.498 1.00 72.25 201 GLY A O 1
ATOM 1614 N N . VAL A 1 202 ? -11.746 -8.200 5.752 1.00 74.25 202 VAL A N 1
ATOM 1615 C CA . VAL A 1 202 ? -12.694 -8.352 4.641 1.00 74.25 202 VAL A CA 1
ATOM 1616 C C . VAL A 1 202 ? -12.656 -7.076 3.808 1.00 74.25 202 VAL A C 1
ATOM 1618 O O . VAL A 1 202 ? -13.032 -6.014 4.301 1.00 74.25 202 VAL A O 1
ATOM 1621 N N . GLY A 1 203 ? -12.222 -7.166 2.554 1.00 78.31 203 GLY A N 1
ATOM 1622 C CA . GLY A 1 203 ? -12.147 -6.013 1.659 1.00 78.31 203 GLY A CA 1
ATOM 1623 C C . GLY A 1 203 ? -11.311 -6.258 0.407 1.00 78.31 203 GLY A C 1
ATOM 1624 O O . GLY A 1 203 ? -11.077 -7.403 0.013 1.00 78.31 203 GLY A O 1
ATOM 1625 N N . VAL A 1 204 ? -10.913 -5.168 -0.252 1.00 72.62 204 VAL A N 1
ATOM 1626 C CA . VAL A 1 204 ? -10.164 -5.198 -1.517 1.00 72.62 204 VAL A CA 1
ATOM 1627 C C . VAL A 1 204 ? -8.700 -4.855 -1.257 1.00 72.62 204 VAL A C 1
ATOM 1629 O O . VAL A 1 204 ? -8.413 -3.869 -0.589 1.00 72.62 204 VAL A O 1
ATOM 1632 N N . CYS A 1 205 ? -7.772 -5.640 -1.801 1.00 75.62 205 CYS A N 1
ATOM 1633 C CA . CYS A 1 205 ? -6.338 -5.388 -1.714 1.00 75.62 205 CYS A CA 1
ATOM 1634 C C . CYS A 1 205 ? -5.802 -4.924 -3.068 1.00 75.62 205 CYS A C 1
ATOM 1636 O O . CYS A 1 205 ? -5.585 -5.720 -3.985 1.00 75.62 205 CYS A O 1
ATOM 1638 N N . LEU A 1 206 ? -5.580 -3.614 -3.187 1.00 67.81 206 LEU A N 1
ATOM 1639 C CA . LEU A 1 206 ? -5.073 -3.002 -4.413 1.00 67.81 206 LEU A CA 1
ATOM 1640 C C . LEU A 1 206 ? -3.596 -3.344 -4.672 1.00 67.81 206 LEU A C 1
ATOM 1642 O O . LEU A 1 206 ? -3.165 -3.377 -5.824 1.00 67.81 206 LEU A O 1
ATOM 1646 N N . GLY A 1 207 ? -2.834 -3.665 -3.620 1.00 70.44 207 GLY A N 1
ATOM 1647 C CA . GLY A 1 207 ? -1.400 -3.965 -3.705 1.00 70.44 207 GLY A CA 1
ATOM 1648 C C . GLY A 1 207 ? -1.065 -5.088 -4.689 1.00 70.44 207 GLY A C 1
ATOM 1649 O O . GLY A 1 207 ? -0.091 -4.994 -5.429 1.00 70.44 207 GLY A O 1
ATOM 1650 N N . SER A 1 208 ? -1.919 -6.110 -4.772 1.00 73.62 208 SER A N 1
ATOM 1651 C CA . SER A 1 208 ? -1.787 -7.214 -5.728 1.00 73.62 208 SER A CA 1
ATOM 1652 C C . SER A 1 208 ? -1.875 -6.740 -7.189 1.00 73.62 208 SER A C 1
ATOM 1654 O O . SER A 1 208 ? -1.117 -7.199 -8.041 1.00 73.62 208 SER A O 1
ATOM 1656 N N . ILE A 1 209 ? -2.772 -5.789 -7.475 1.00 68.12 209 ILE A N 1
ATOM 1657 C CA . ILE A 1 209 ? -2.968 -5.210 -8.813 1.00 68.12 209 ILE A CA 1
ATOM 1658 C C . ILE A 1 209 ? -1.793 -4.299 -9.173 1.00 68.12 209 ILE A C 1
ATOM 1660 O O . ILE A 1 209 ? -1.249 -4.395 -10.270 1.00 68.12 209 ILE A O 1
ATOM 1664 N N . VAL A 1 210 ? -1.377 -3.433 -8.246 1.00 69.38 210 VAL A N 1
ATOM 1665 C CA . VAL A 1 210 ? -0.239 -2.528 -8.462 1.00 69.38 210 VAL A CA 1
ATOM 1666 C C . VAL A 1 210 ? 1.048 -3.323 -8.688 1.00 69.38 210 VAL A C 1
ATOM 1668 O O . VAL A 1 210 ? 1.780 -3.028 -9.629 1.00 69.38 210 VAL A O 1
ATOM 1671 N N . GLY A 1 211 ? 1.286 -4.375 -7.897 1.00 68.38 211 GLY A N 1
ATOM 1672 C CA . GLY A 1 211 ? 2.429 -5.273 -8.075 1.00 68.38 211 GLY A CA 1
ATOM 1673 C C . GLY A 1 211 ? 2.475 -5.893 -9.473 1.00 68.38 211 GLY A C 1
ATOM 1674 O O . GLY A 1 211 ? 3.516 -5.851 -10.119 1.00 68.38 211 GLY A O 1
ATOM 1675 N N . MET A 1 212 ? 1.331 -6.357 -9.987 1.00 76.56 212 MET A N 1
ATOM 1676 C CA . MET A 1 212 ? 1.222 -6.872 -11.357 1.00 76.56 212 MET A CA 1
ATOM 1677 C C . MET A 1 212 ? 1.609 -5.820 -12.408 1.00 76.56 212 MET A C 1
ATOM 1679 O O . MET A 1 212 ? 2.337 -6.134 -13.347 1.00 76.56 212 MET A O 1
ATOM 1683 N N . PHE A 1 213 ? 1.146 -4.573 -12.265 1.00 67.88 213 PHE A N 1
ATOM 1684 C CA . PHE A 1 213 ? 1.505 -3.498 -13.197 1.00 67.88 213 PHE A CA 1
ATOM 1685 C C . PHE A 1 213 ? 2.997 -3.154 -13.150 1.00 67.88 213 PHE A C 1
ATOM 1687 O O . PHE A 1 213 ? 3.601 -2.941 -14.201 1.00 67.88 213 PHE A O 1
ATOM 1694 N N . VAL A 1 214 ? 3.594 -3.114 -11.955 1.00 71.75 214 VAL A N 1
ATOM 1695 C CA . VAL A 1 214 ? 5.030 -2.849 -11.784 1.00 71.75 214 VAL A CA 1
ATOM 1696 C C . VAL A 1 214 ? 5.862 -3.972 -12.396 1.00 71.75 214 VAL A C 1
ATOM 1698 O O . VAL A 1 214 ? 6.765 -3.681 -13.178 1.00 71.75 214 VAL A O 1
ATOM 1701 N N . ASP A 1 215 ? 5.530 -5.233 -12.114 1.00 71.88 215 ASP A N 1
ATOM 1702 C CA . ASP A 1 215 ? 6.238 -6.387 -12.678 1.00 71.88 215 ASP A CA 1
ATOM 1703 C C . ASP A 1 215 ? 6.099 -6.434 -14.210 1.00 71.88 215 ASP A C 1
ATOM 1705 O O . ASP A 1 215 ? 7.080 -6.679 -14.910 1.00 71.88 215 ASP A O 1
ATOM 1709 N N . ALA A 1 216 ? 4.916 -6.124 -14.756 1.00 72.44 216 ALA A N 1
ATOM 1710 C CA . ALA A 1 216 ? 4.709 -6.039 -16.202 1.00 72.44 216 ALA A CA 1
ATOM 1711 C C . ALA A 1 216 ? 5.547 -4.919 -16.846 1.00 72.44 216 ALA A C 1
ATOM 1713 O O . ALA A 1 216 ? 6.163 -5.127 -17.893 1.00 72.44 216 ALA A O 1
ATOM 1714 N N . ALA A 1 217 ? 5.613 -3.741 -16.217 1.00 68.75 217 ALA A N 1
ATOM 1715 C CA . ALA A 1 217 ? 6.425 -2.628 -16.702 1.00 68.75 217 ALA A CA 1
ATOM 1716 C C . ALA A 1 217 ? 7.929 -2.939 -16.621 1.00 68.75 217 ALA A C 1
ATOM 1718 O O . ALA A 1 217 ? 8.661 -2.692 -17.580 1.00 68.75 217 ALA A O 1
ATOM 1719 N N . ALA A 1 218 ? 8.389 -3.520 -15.510 1.00 76.31 218 ALA A N 1
ATOM 1720 C CA . ALA A 1 218 ? 9.777 -3.939 -15.333 1.00 76.31 218 ALA A CA 1
ATOM 1721 C C . ALA A 1 218 ? 10.171 -5.023 -16.348 1.00 76.31 218 ALA A C 1
ATOM 1723 O O . ALA A 1 218 ? 11.223 -4.918 -16.980 1.00 76.31 218 ALA A O 1
ATOM 1724 N N . GLY A 1 219 ? 9.299 -6.013 -16.563 1.00 76.69 219 GLY A N 1
ATOM 1725 C CA . GLY A 1 219 ? 9.475 -7.051 -17.578 1.00 76.69 219 GLY A CA 1
ATOM 1726 C C . GLY A 1 219 ? 9.584 -6.473 -18.989 1.00 76.69 219 GLY A C 1
ATOM 1727 O O . GLY A 1 219 ? 10.491 -6.840 -19.732 1.00 76.69 219 GLY A O 1
ATOM 1728 N N . ALA A 1 220 ? 8.736 -5.502 -19.344 1.00 74.69 220 ALA A N 1
ATOM 1729 C CA . ALA A 1 220 ? 8.811 -4.824 -20.637 1.00 74.69 220 ALA A CA 1
ATOM 1730 C C . ALA A 1 220 ? 10.134 -4.058 -20.823 1.00 74.69 220 ALA A C 1
ATOM 1732 O O . ALA A 1 220 ? 10.771 -4.171 -21.869 1.00 74.69 220 ALA A O 1
ATOM 1733 N N . VAL A 1 221 ? 10.584 -3.318 -19.802 1.00 74.62 221 VAL A N 1
ATOM 1734 C CA . VAL A 1 221 ? 11.871 -2.599 -19.838 1.00 74.62 221 VAL A CA 1
ATOM 1735 C C . VAL A 1 221 ? 13.042 -3.574 -19.991 1.00 74.62 221 VAL A C 1
ATOM 1737 O O . VAL A 1 221 ? 13.945 -3.330 -20.793 1.00 74.62 221 VAL A O 1
ATOM 1740 N N . HIS A 1 222 ? 13.016 -4.698 -19.271 1.00 80.00 222 HIS A N 1
ATOM 1741 C CA . HIS A 1 222 ? 14.042 -5.735 -19.376 1.00 80.00 222 HIS A CA 1
ATOM 1742 C C . HIS A 1 222 ? 14.056 -6.405 -20.761 1.00 80.00 222 HIS A C 1
ATOM 1744 O O . HIS A 1 222 ? 15.121 -6.580 -21.356 1.00 80.00 222 HIS A O 1
ATOM 1750 N N . GLY A 1 223 ? 12.879 -6.706 -21.318 1.00 82.69 223 GLY A N 1
ATOM 1751 C CA . GLY A 1 223 ? 12.727 -7.243 -22.673 1.00 82.69 223 GLY A CA 1
ATOM 1752 C C . GLY A 1 223 ? 13.281 -6.305 -23.752 1.00 82.69 223 GLY A C 1
ATOM 1753 O O . GLY A 1 223 ? 13.983 -6.738 -24.661 1.00 82.69 223 GLY A O 1
ATOM 1754 N N . ILE A 1 224 ? 13.048 -4.996 -23.622 1.00 82.44 224 ILE A N 1
ATOM 1755 C CA . ILE A 1 224 ? 13.617 -4.001 -24.545 1.00 82.44 224 ILE A CA 1
ATOM 1756 C C . ILE A 1 224 ? 15.146 -3.961 -24.426 1.00 82.44 224 ILE A C 1
ATOM 1758 O O . ILE A 1 224 ? 15.842 -3.942 -25.439 1.00 82.44 224 ILE A O 1
ATOM 1762 N N . GLY A 1 225 ? 15.690 -3.986 -23.205 1.00 85.00 225 GLY A N 1
ATOM 1763 C CA . GLY A 1 225 ? 17.139 -3.994 -22.989 1.00 85.00 225 GLY A CA 1
ATOM 1764 C C . GLY A 1 225 ? 17.830 -5.232 -23.577 1.00 85.00 225 GLY A C 1
ATOM 1765 O O . GLY A 1 225 ? 18.870 -5.117 -24.229 1.00 85.00 225 GLY A O 1
ATOM 1766 N N . THR A 1 226 ? 17.240 -6.415 -23.399 1.00 87.06 226 THR A N 1
ATOM 1767 C CA . THR A 1 226 ? 17.759 -7.678 -23.960 1.00 87.06 226 THR A CA 1
ATOM 1768 C C . THR A 1 226 ? 17.677 -7.711 -25.490 1.00 87.06 226 THR A C 1
ATOM 1770 O O . THR A 1 226 ? 18.625 -8.138 -26.153 1.00 87.06 226 THR A O 1
ATOM 1773 N N . PHE A 1 227 ? 16.607 -7.175 -26.078 1.00 88.88 227 PHE A N 1
ATOM 1774 C CA . PHE A 1 227 ? 16.484 -7.017 -27.529 1.00 88.88 227 PHE A CA 1
ATOM 1775 C C . PHE A 1 227 ? 17.530 -6.053 -28.121 1.00 88.88 227 PHE A C 1
ATOM 1777 O O . PHE A 1 227 ? 18.174 -6.359 -29.124 1.00 88.88 227 PHE A O 1
ATOM 1784 N N . LEU A 1 228 ? 17.758 -4.899 -27.487 1.00 90.31 228 LEU A N 1
ATOM 1785 C CA . LEU A 1 228 ? 18.754 -3.930 -27.961 1.00 90.31 228 LEU A CA 1
ATOM 1786 C C . LEU A 1 228 ? 20.181 -4.485 -27.873 1.00 90.31 228 LEU A C 1
ATOM 1788 O O . LEU A 1 228 ? 20.977 -4.294 -28.790 1.00 90.31 228 LEU A O 1
ATOM 1792 N N . THR A 1 229 ? 20.500 -5.196 -26.791 1.00 91.69 229 THR A N 1
ATOM 1793 C CA . THR A 1 229 ? 21.833 -5.786 -26.589 1.00 91.69 229 THR A CA 1
ATOM 1794 C C . THR A 1 229 ? 22.106 -6.978 -27.502 1.00 91.69 229 THR A C 1
ATOM 1796 O O . THR A 1 229 ? 23.238 -7.132 -27.957 1.00 91.69 229 THR A O 1
ATOM 1799 N N . SER A 1 230 ? 21.096 -7.798 -27.813 1.00 92.06 230 SER A N 1
ATOM 1800 C CA . SER A 1 230 ? 21.225 -8.857 -28.828 1.00 92.06 230 SER A CA 1
ATOM 1801 C C . SER A 1 230 ? 21.429 -8.269 -30.222 1.00 92.06 230 SER A C 1
ATOM 1803 O O . SER A 1 230 ? 22.401 -8.621 -30.878 1.00 92.06 230 SER A O 1
ATOM 1805 N N . THR A 1 231 ? 20.631 -7.269 -30.606 1.00 92.12 231 THR A N 1
ATOM 1806 C CA . THR A 1 231 ? 20.784 -6.581 -31.901 1.00 92.12 231 THR A CA 1
ATOM 1807 C C . THR A 1 231 ? 22.176 -5.953 -32.062 1.00 92.12 231 THR A C 1
ATOM 1809 O O . THR A 1 231 ? 22.785 -6.056 -33.121 1.00 92.12 231 THR A O 1
ATOM 1812 N N . GLN A 1 232 ? 22.719 -5.323 -31.012 1.00 93.88 232 GLN A N 1
ATOM 1813 C CA . GLN A 1 232 ? 24.082 -4.774 -31.047 1.00 93.88 232 GLN A CA 1
ATOM 1814 C C . GLN A 1 232 ? 25.160 -5.853 -31.203 1.00 93.88 232 GLN A C 1
ATOM 1816 O O . GLN A 1 232 ? 26.173 -5.605 -31.853 1.00 93.88 232 GLN A O 1
ATOM 1821 N N . ARG A 1 233 ? 24.962 -7.034 -30.606 1.00 93.44 233 ARG A N 1
ATOM 1822 C CA . ARG A 1 233 ? 25.901 -8.153 -30.730 1.00 93.44 233 ARG A CA 1
ATOM 1823 C C . ARG A 1 233 ? 25.895 -8.725 -32.147 1.00 93.44 233 ARG A C 1
ATOM 1825 O O . ARG A 1 233 ? 26.974 -8.972 -32.672 1.00 93.44 233 ARG A O 1
ATOM 1832 N N . ASP A 1 234 ? 24.716 -8.873 -32.745 1.00 94.38 234 ASP A N 1
ATOM 1833 C CA . ASP A 1 234 ? 24.562 -9.406 -34.103 1.00 94.38 234 ASP A CA 1
ATOM 1834 C C . ASP A 1 234 ? 25.191 -8.460 -35.143 1.00 94.38 234 ASP A C 1
ATOM 1836 O O . ASP A 1 234 ? 25.963 -8.892 -35.999 1.00 94.38 234 ASP A O 1
ATOM 1840 N N . LEU A 1 235 ? 24.972 -7.146 -34.997 1.00 95.00 235 LEU A N 1
ATOM 1841 C CA . LEU A 1 235 ? 25.625 -6.135 -35.839 1.00 95.00 235 LEU A CA 1
ATOM 1842 C C . LEU A 1 235 ? 27.156 -6.160 -35.704 1.00 95.00 235 LEU A C 1
ATOM 1844 O O . LEU A 1 235 ? 27.865 -6.016 -36.694 1.00 95.00 235 LEU A O 1
ATOM 1848 N N . ALA A 1 236 ? 27.675 -6.366 -34.491 1.00 93.75 236 ALA A N 1
ATOM 1849 C CA . ALA A 1 236 ? 29.115 -6.436 -34.256 1.00 93.75 236 ALA A CA 1
ATOM 1850 C C . ALA A 1 236 ? 29.757 -7.721 -34.814 1.00 93.75 236 ALA A C 1
ATOM 1852 O O . ALA A 1 236 ? 30.942 -7.707 -35.139 1.00 93.75 236 ALA A O 1
ATOM 1853 N N . SER A 1 237 ? 29.012 -8.830 -34.915 1.00 95.06 237 SER A N 1
ATOM 1854 C CA . SER A 1 237 ? 29.515 -10.060 -35.543 1.00 95.06 237 SER A CA 1
ATOM 1855 C C . SER A 1 237 ? 29.572 -9.979 -37.066 1.00 95.06 237 SER A C 1
ATOM 1857 O O . SER A 1 237 ? 30.487 -10.556 -37.650 1.00 95.06 237 SER A O 1
ATOM 1859 N N . ASP A 1 238 ? 28.655 -9.241 -37.695 1.00 94.00 238 ASP A N 1
ATOM 1860 C CA . ASP A 1 238 ? 28.641 -9.061 -39.151 1.00 94.00 238 ASP A CA 1
ATOM 1861 C C . ASP A 1 238 ? 29.822 -8.209 -39.648 1.00 94.00 238 ASP A C 1
ATOM 1863 O O . ASP A 1 238 ? 30.322 -8.444 -40.742 1.00 94.00 238 ASP A O 1
ATOM 1867 N N . GLU A 1 239 ? 30.330 -7.267 -38.844 1.00 92.50 239 GLU A N 1
ATOM 1868 C CA . GLU A 1 239 ? 31.524 -6.475 -39.194 1.00 92.50 239 GLU A CA 1
ATOM 1869 C C . GLU A 1 239 ? 32.843 -7.275 -39.137 1.00 92.50 239 GLU A C 1
ATOM 1871 O O . GLU A 1 239 ? 33.869 -6.794 -39.619 1.00 92.50 239 GLU A O 1
ATOM 1876 N N . MET A 1 240 ? 32.851 -8.475 -38.540 1.00 89.88 240 MET A N 1
ATOM 1877 C CA . MET A 1 240 ? 34.055 -9.315 -38.423 1.00 89.88 240 MET A CA 1
ATOM 1878 C C . MET A 1 240 ? 34.207 -10.368 -39.536 1.00 89.88 240 MET A C 1
ATOM 1880 O O . MET A 1 240 ? 35.204 -11.098 -39.525 1.00 89.88 240 MET A O 1
ATOM 1884 N N . LEU A 1 241 ? 33.252 -10.465 -40.468 1.00 82.69 241 LEU A N 1
ATOM 1885 C CA . LEU A 1 241 ? 33.267 -11.383 -41.618 1.00 82.69 241 LEU A CA 1
ATOM 1886 C C . LEU A 1 241 ? 33.650 -10.659 -42.915 1.00 82.69 241 LEU A C 1
ATOM 1888 O O . LEU A 1 241 ? 34.403 -11.275 -43.705 1.00 82.69 241 LEU A O 1
#